Protein AF-A0A0L0MAI8-F1 (afdb_monomer_lite)

Organism: NCBI:txid242163

Structure (mmCIF, N/CA/C/O backbone):
data_AF-A0A0L0MAI8-F1
#
_entry.id   AF-A0A0L0MAI8-F1
#
loop_
_atom_site.group_PDB
_atom_site.id
_atom_site.type_symbol
_atom_site.label_atom_id
_atom_site.label_alt_id
_atom_site.label_comp_id
_atom_site.label_asym_id
_atom_site.label_entity_id
_atom_site.label_seq_id
_atom_site.pdbx_PDB_ins_code
_atom_site.Cartn_x
_atom_site.Cartn_y
_atom_site.Cartn_z
_atom_site.occupancy
_atom_site.B_iso_or_equiv
_atom_site.auth_seq_id
_atom_site.auth_comp_id
_atom_site.auth_asym_id
_atom_site.auth_atom_id
_atom_site.pdbx_PDB_model_num
ATOM 1 N N . MET A 1 1 ? 61.139 -24.464 -38.116 1.00 37.53 1 MET A N 1
ATOM 2 C CA . MET A 1 1 ? 60.812 -23.187 -38.779 1.00 37.53 1 MET A CA 1
ATOM 3 C C . MET A 1 1 ? 59.317 -23.179 -39.037 1.00 37.53 1 MET A C 1
ATOM 5 O O . MET A 1 1 ? 58.813 -24.159 -39.561 1.00 37.53 1 MET A O 1
ATOM 9 N N . SER A 1 2 ? 58.676 -22.118 -38.549 1.00 38.88 2 SER A N 1
ATOM 10 C CA . SER A 1 2 ? 57.310 -21.619 -38.769 1.00 38.88 2 SER A CA 1
ATOM 11 C C . SER A 1 2 ? 56.121 -22.577 -38.679 1.00 38.88 2 SER A C 1
ATOM 13 O O . SER A 1 2 ? 55.684 -23.190 -39.644 1.00 38.88 2 SER A O 1
ATOM 15 N N . ILE A 1 3 ? 55.562 -22.586 -37.469 1.00 35.84 3 ILE A N 1
ATOM 16 C CA . ILE A 1 3 ? 54.129 -22.676 -37.194 1.00 35.84 3 ILE A CA 1
ATOM 17 C C . ILE A 1 3 ? 53.472 -21.359 -37.633 1.00 35.84 3 ILE A C 1
ATOM 19 O O . ILE A 1 3 ? 53.905 -20.302 -37.179 1.00 35.84 3 ILE A O 1
ATOM 23 N N . ASP A 1 4 ? 52.456 -21.412 -38.497 1.00 39.88 4 ASP A N 1
ATOM 24 C CA . ASP A 1 4 ? 51.626 -20.244 -38.798 1.00 39.88 4 ASP A CA 1
ATOM 25 C C . ASP A 1 4 ? 50.218 -20.399 -38.228 1.00 39.88 4 ASP A C 1
ATOM 27 O O . ASP A 1 4 ? 49.491 -21.369 -38.447 1.00 39.88 4 ASP A O 1
ATOM 31 N N . THR A 1 5 ? 49.919 -19.387 -37.432 1.00 37.56 5 THR A N 1
ATOM 32 C CA . THR A 1 5 ? 48.733 -19.097 -36.647 1.00 37.56 5 THR A CA 1
ATOM 33 C C . THR A 1 5 ? 47.641 -18.539 -37.549 1.00 37.56 5 THR A C 1
ATOM 35 O O . THR A 1 5 ? 47.883 -17.566 -38.254 1.00 37.56 5 THR A O 1
ATOM 38 N N . GLN A 1 6 ? 46.405 -19.025 -37.426 1.00 38.94 6 GLN A N 1
ATOM 39 C CA . GLN A 1 6 ? 45.230 -18.193 -37.708 1.00 38.94 6 GLN A CA 1
ATOM 40 C C . GLN A 1 6 ? 44.121 -18.470 -36.692 1.00 38.94 6 GLN A C 1
ATOM 42 O O . GLN A 1 6 ? 43.333 -19.405 -36.802 1.00 38.94 6 GLN A O 1
ATOM 47 N N . ALA A 1 7 ? 44.101 -17.618 -35.668 1.00 36.72 7 ALA A N 1
ATOM 48 C CA . ALA A 1 7 ? 43.017 -17.468 -34.715 1.00 36.72 7 ALA A CA 1
ATOM 49 C C . ALA A 1 7 ? 41.928 -16.576 -35.331 1.00 36.72 7 ALA A C 1
ATOM 51 O O . ALA A 1 7 ? 42.197 -15.448 -35.746 1.00 36.72 7 ALA A O 1
ATOM 52 N N . HIS A 1 8 ? 40.693 -17.073 -35.382 1.00 34.88 8 HIS A N 1
ATOM 53 C CA . HIS A 1 8 ? 39.519 -16.258 -35.679 1.00 34.88 8 HIS A CA 1
ATOM 54 C C . HIS A 1 8 ? 39.101 -15.491 -34.420 1.00 34.88 8 HIS A C 1
ATOM 56 O O . HIS A 1 8 ? 38.712 -16.076 -33.410 1.00 34.88 8 HIS A O 1
ATOM 62 N N . ALA A 1 9 ? 39.210 -14.167 -34.492 1.00 36.59 9 ALA A N 1
ATOM 63 C CA . ALA A 1 9 ? 38.781 -13.239 -33.461 1.00 36.59 9 ALA A CA 1
ATOM 64 C C . ALA A 1 9 ? 37.248 -13.122 -33.457 1.00 36.59 9 ALA A C 1
ATOM 66 O O . ALA A 1 9 ? 36.659 -12.577 -34.388 1.00 36.59 9 ALA A O 1
ATOM 67 N N . ILE A 1 10 ? 36.601 -13.597 -32.391 1.00 41.59 10 ILE A N 1
ATOM 68 C CA . ILE A 1 10 ? 35.212 -13.247 -32.077 1.00 41.59 10 ILE A CA 1
ATOM 69 C C . ILE A 1 10 ? 35.264 -12.119 -31.047 1.00 41.59 10 ILE A C 1
ATOM 71 O O . ILE A 1 10 ? 35.737 -12.295 -29.925 1.00 41.59 10 ILE A O 1
ATOM 75 N N . GLY A 1 11 ? 34.840 -10.932 -31.480 1.00 34.62 11 GLY A N 1
ATOM 76 C CA . GLY A 1 11 ? 34.889 -9.696 -30.710 1.00 34.62 11 GLY A CA 1
ATOM 77 C C . GLY A 1 11 ? 34.094 -9.778 -29.408 1.00 34.62 11 GLY A C 1
ATOM 78 O O . GLY A 1 11 ? 32.882 -9.991 -29.409 1.00 34.62 11 GLY A O 1
ATOM 79 N N . GLY A 1 12 ? 34.788 -9.551 -28.295 1.00 34.75 12 GLY A N 1
ATOM 80 C CA . GLY A 1 12 ? 34.181 -9.335 -26.991 1.00 34.75 12 GLY A CA 1
ATOM 81 C C . GLY A 1 12 ? 33.478 -7.979 -26.930 1.00 34.75 12 GLY A C 1
ATOM 82 O O . GLY A 1 12 ? 34.119 -6.933 -26.993 1.00 34.75 12 GLY A O 1
ATOM 83 N N . LYS A 1 13 ? 32.157 -7.993 -26.744 1.00 39.81 13 LYS A N 1
ATOM 84 C CA . LYS A 1 13 ? 31.422 -6.874 -26.145 1.00 39.81 13 LYS A CA 1
ATOM 85 C C . LYS A 1 13 ? 31.217 -7.197 -24.668 1.00 39.81 13 LYS A C 1
ATOM 87 O O . LYS A 1 13 ? 30.381 -8.023 -24.320 1.00 39.81 13 LYS A O 1
ATOM 92 N N . GLY A 1 14 ? 32.028 -6.580 -23.812 1.00 34.16 14 GLY A N 1
ATOM 93 C CA . GLY A 1 14 ? 31.867 -6.663 -22.362 1.00 34.16 14 GLY A CA 1
ATOM 94 C C . GLY A 1 14 ? 30.607 -5.923 -21.882 1.00 34.16 14 GLY A C 1
ATOM 95 O O . GLY A 1 14 ? 30.227 -4.914 -22.483 1.00 34.16 14 GLY A O 1
ATOM 96 N N . PRO A 1 15 ? 29.962 -6.372 -20.791 1.00 39.78 15 PRO A N 1
ATOM 97 C CA . PRO A 1 15 ? 28.842 -5.672 -20.180 1.00 39.78 15 PRO A CA 1
ATOM 98 C C . PRO A 1 15 ? 29.388 -4.592 -19.237 1.00 39.78 15 PRO A C 1
ATOM 100 O O . PRO A 1 15 ? 29.695 -4.859 -18.078 1.00 39.78 15 PRO A O 1
ATOM 103 N N . ARG A 1 16 ? 29.564 -3.363 -19.732 1.00 39.19 16 ARG A N 1
ATOM 104 C CA . ARG A 1 16 ? 30.034 -2.236 -18.903 1.00 39.19 16 ARG A CA 1
ATOM 105 C C . ARG A 1 16 ? 29.310 -0.919 -19.201 1.00 39.19 16 ARG A C 1
ATOM 107 O O . ARG A 1 16 ? 29.932 0.131 -19.220 1.00 39.19 16 ARG A O 1
ATOM 114 N N . ALA A 1 17 ? 28.001 -0.982 -19.452 1.00 37.72 17 ALA A N 1
ATOM 115 C CA . ALA A 1 17 ? 27.190 0.203 -19.760 1.00 37.72 17 ALA A CA 1
ATOM 116 C C . ALA A 1 17 ? 25.764 0.155 -19.171 1.00 37.72 17 ALA A C 1
ATOM 118 O O . ALA A 1 17 ? 24.825 0.664 -19.773 1.00 37.72 17 ALA A O 1
ATOM 119 N N . ILE A 1 18 ? 25.582 -0.476 -18.003 1.00 39.53 18 ILE A N 1
ATOM 120 C CA . ILE A 1 18 ? 24.296 -0.483 -17.272 1.00 39.53 18 ILE A CA 1
ATOM 121 C C . ILE A 1 18 ? 24.507 -0.232 -15.766 1.00 39.53 18 ILE A C 1
ATOM 123 O O . ILE A 1 18 ? 23.789 -0.765 -14.929 1.00 39.53 18 ILE A O 1
ATOM 127 N N . ALA A 1 19 ? 25.539 0.541 -15.414 1.00 37.50 19 ALA A N 1
ATOM 128 C CA . ALA A 1 19 ? 25.843 0.920 -14.029 1.00 37.50 19 ALA A CA 1
ATOM 129 C C . ALA A 1 19 ? 25.758 2.440 -13.778 1.00 37.50 19 ALA A C 1
ATOM 131 O O . ALA A 1 19 ? 25.750 2.862 -12.627 1.00 37.50 19 ALA A O 1
ATOM 132 N N . ASP A 1 20 ? 25.605 3.259 -14.825 1.00 35.50 20 ASP A N 1
ATOM 133 C CA . ASP A 1 20 ? 25.781 4.716 -14.710 1.00 35.50 20 ASP A CA 1
ATOM 134 C C . ASP A 1 20 ? 24.468 5.521 -14.671 1.00 35.50 20 ASP A C 1
ATOM 136 O O . ASP A 1 20 ? 24.501 6.744 -14.560 1.00 35.50 20 ASP A O 1
ATOM 140 N N . HIS A 1 21 ? 23.293 4.877 -14.721 1.00 35.34 21 HIS A N 1
ATOM 141 C CA . HIS A 1 21 ? 22.009 5.603 -14.732 1.00 35.34 21 HIS A CA 1
ATOM 142 C C . HIS A 1 21 ? 21.292 5.671 -13.371 1.00 35.34 21 HIS A C 1
ATOM 144 O O . HIS A 1 21 ? 20.479 6.564 -13.153 1.00 35.34 21 HIS A O 1
ATOM 150 N N . THR A 1 22 ? 21.619 4.794 -12.415 1.00 42.81 22 THR A N 1
ATOM 151 C CA . THR A 1 22 ? 21.000 4.794 -11.072 1.00 42.81 22 THR A CA 1
ATOM 152 C C . THR A 1 22 ? 21.743 5.656 -10.051 1.00 42.81 22 THR A C 1
ATOM 154 O O . THR A 1 22 ? 21.163 6.022 -9.033 1.00 42.81 22 THR A O 1
ATOM 157 N N . ALA A 1 23 ? 22.996 6.032 -10.321 1.00 36.50 23 ALA A N 1
ATOM 158 C CA . ALA A 1 23 ? 23.759 6.941 -9.462 1.00 36.50 23 ALA A CA 1
ATOM 159 C C . ALA A 1 23 ? 23.321 8.412 -9.617 1.00 36.50 23 ALA A C 1
ATOM 161 O O . ALA A 1 23 ? 23.391 9.184 -8.666 1.00 36.50 23 ALA A O 1
ATOM 162 N N . ASN A 1 24 ? 22.794 8.794 -10.786 1.00 36.12 24 ASN A N 1
ATOM 163 C CA . ASN A 1 24 ? 22.579 10.203 -11.128 1.00 36.12 24 ASN A CA 1
ATOM 164 C C . ASN A 1 24 ? 21.307 10.820 -10.500 1.00 36.12 24 ASN A C 1
ATOM 166 O O . ASN A 1 24 ? 21.217 12.029 -10.320 1.00 36.12 24 ASN A O 1
ATOM 170 N N . VAL A 1 25 ? 20.324 10.005 -10.100 1.00 43.84 25 VAL A N 1
ATOM 171 C CA . VAL A 1 25 ? 19.058 10.504 -9.514 1.00 43.84 25 VAL A CA 1
ATOM 172 C C . VAL A 1 25 ? 19.205 10.864 -8.025 1.00 43.84 25 VAL A C 1
ATOM 174 O O . VAL A 1 25 ? 18.507 11.749 -7.523 1.00 43.84 25 VAL A O 1
ATOM 177 N N . LEU A 1 26 ? 20.143 10.224 -7.317 1.00 40.91 26 LEU A N 1
ATOM 178 C CA . LEU A 1 26 ? 20.390 10.452 -5.886 1.00 40.91 26 LEU A CA 1
ATOM 179 C C . LEU A 1 26 ? 21.275 11.681 -5.615 1.00 40.91 26 LEU A C 1
ATOM 181 O O . LEU A 1 26 ? 21.218 12.252 -4.526 1.00 40.91 26 LEU A O 1
ATOM 185 N N . GLU A 1 27 ? 22.065 12.118 -6.597 1.00 40.53 27 GLU A N 1
ATOM 186 C CA . GLU A 1 27 ? 22.942 13.286 -6.454 1.00 40.53 27 GLU A CA 1
ATOM 187 C C . GLU A 1 27 ? 22.176 14.601 -6.681 1.00 40.53 27 GLU A C 1
ATOM 189 O O . GLU A 1 27 ? 22.291 15.534 -5.885 1.00 40.53 27 GLU A O 1
ATOM 194 N N . THR A 1 28 ? 21.258 14.638 -7.657 1.00 39.47 28 THR A N 1
ATOM 195 C CA . THR A 1 28 ? 20.398 15.812 -7.914 1.00 39.47 28 THR A CA 1
ATOM 196 C C . THR A 1 28 ? 19.462 16.141 -6.741 1.00 39.47 28 THR A C 1
ATOM 198 O O . THR A 1 28 ? 19.139 17.305 -6.507 1.00 39.47 28 THR A O 1
ATOM 201 N N . THR A 1 29 ? 19.058 15.148 -5.942 1.00 46.09 29 THR A N 1
ATOM 202 C CA . THR A 1 29 ? 18.183 15.369 -4.775 1.00 46.09 29 THR A CA 1
ATOM 203 C C . THR A 1 29 ? 18.921 15.852 -3.524 1.00 46.09 29 THR A C 1
ATOM 205 O O . THR A 1 29 ? 18.285 16.447 -2.655 1.00 46.09 29 THR A O 1
ATOM 208 N N . ARG A 1 30 ? 20.250 15.682 -3.434 1.00 40.03 30 ARG A N 1
ATOM 209 C CA . ARG A 1 30 ? 21.059 16.273 -2.350 1.00 40.03 30 ARG A CA 1
ATOM 210 C C . ARG A 1 30 ? 21.255 17.776 -2.518 1.00 40.03 30 ARG A C 1
ATOM 212 O O . ARG A 1 30 ? 21.240 18.498 -1.525 1.00 40.03 30 ARG A O 1
ATOM 219 N N . GLN A 1 31 ? 21.402 18.256 -3.751 1.00 36.38 31 GLN A N 1
ATOM 220 C CA . GLN A 1 31 ? 21.685 19.671 -4.009 1.00 36.38 31 GLN A CA 1
ATOM 221 C C . GLN A 1 31 ? 20.470 20.580 -3.772 1.00 36.38 31 GLN A C 1
ATOM 223 O O . GLN A 1 31 ? 20.626 21.684 -3.262 1.00 36.38 31 GLN A O 1
ATOM 228 N N . ALA A 1 32 ? 19.251 20.086 -4.007 1.00 40.31 32 ALA A N 1
ATOM 229 C CA . ALA A 1 32 ? 18.020 20.844 -3.762 1.00 40.31 32 ALA A CA 1
ATOM 230 C C . ALA A 1 32 ? 17.664 21.026 -2.267 1.00 40.31 32 ALA A C 1
ATOM 232 O O . ALA A 1 32 ? 16.779 21.811 -1.937 1.00 40.31 32 ALA A O 1
ATOM 233 N N . TRP A 1 33 ? 18.331 20.313 -1.350 1.00 41.78 33 TRP A N 1
ATOM 234 C CA . TRP A 1 33 ? 18.087 20.406 0.099 1.00 41.78 33 TRP A CA 1
ATOM 235 C C . TRP A 1 33 ? 18.983 21.432 0.817 1.00 41.78 33 TRP A C 1
ATOM 237 O O . TRP A 1 33 ? 18.787 21.673 2.006 1.00 41.78 33 TRP A O 1
ATOM 247 N N . SER A 1 34 ? 19.942 22.056 0.121 1.00 37.25 34 SER A N 1
ATOM 248 C CA . SER A 1 34 ? 20.922 22.973 0.727 1.00 37.25 34 SER A CA 1
ATOM 249 C C . SER A 1 34 ? 20.505 24.456 0.742 1.00 37.25 34 SER A C 1
ATOM 251 O O . SER A 1 34 ? 21.233 25.267 1.310 1.00 37.25 34 SER A O 1
ATOM 253 N N . GLU A 1 35 ? 19.366 24.836 0.150 1.00 34.50 35 GLU A N 1
ATOM 254 C CA . GLU A 1 35 ? 19.017 26.254 -0.095 1.00 34.50 35 GLU A CA 1
ATOM 255 C C . GLU A 1 35 ? 17.703 26.737 0.555 1.00 34.50 35 GLU A C 1
ATOM 257 O O . GLU A 1 35 ? 17.090 27.697 0.094 1.00 34.50 35 GLU A O 1
ATOM 262 N N . ALA A 1 36 ? 17.258 26.133 1.662 1.00 36.50 36 ALA A N 1
ATOM 263 C CA . ALA A 1 36 ? 16.125 26.672 2.424 1.00 36.50 36 ALA A CA 1
ATOM 264 C C . ALA A 1 36 ? 16.599 27.578 3.589 1.00 36.50 36 ALA A C 1
ATOM 266 O O . ALA A 1 36 ? 17.343 27.109 4.456 1.00 36.50 36 ALA A O 1
ATOM 267 N N . PRO A 1 37 ? 16.181 28.860 3.658 1.00 34.66 37 PRO A N 1
ATOM 268 C CA . PRO A 1 37 ? 16.593 29.779 4.717 1.00 34.66 37 PRO A CA 1
ATOM 269 C C . PRO A 1 37 ? 15.941 29.473 6.079 1.00 34.66 37 PRO A C 1
ATOM 271 O O . PRO A 1 37 ? 14.763 29.142 6.193 1.00 34.66 37 PRO A O 1
ATOM 274 N N . ASN A 1 38 ? 16.760 29.617 7.122 1.00 37.16 38 ASN A N 1
ATOM 275 C CA . ASN A 1 38 ? 16.492 29.348 8.534 1.00 37.16 38 ASN A CA 1
ATOM 276 C C . ASN A 1 38 ? 15.743 30.521 9.201 1.00 37.16 38 ASN A C 1
ATOM 278 O O . ASN A 1 38 ? 16.367 31.518 9.569 1.00 37.16 38 ASN A O 1
ATOM 282 N N . GLU A 1 39 ? 14.424 30.408 9.384 1.00 35.25 39 GLU A N 1
ATOM 283 C CA . GLU A 1 39 ? 13.639 31.371 10.169 1.00 35.25 39 GLU A CA 1
ATOM 284 C C . GLU A 1 39 ? 13.432 30.852 11.601 1.00 35.25 39 GLU A C 1
ATOM 286 O O . GLU A 1 39 ? 12.623 29.965 11.880 1.00 35.25 39 GLU A O 1
ATOM 291 N N . LYS A 1 40 ? 14.207 31.426 12.526 1.00 39.03 40 LYS A N 1
ATOM 292 C CA . LYS A 1 40 ? 14.093 31.233 13.974 1.00 39.03 40 LYS A CA 1
ATOM 293 C C . LYS A 1 40 ? 12.727 31.725 14.461 1.00 39.03 40 LYS A C 1
ATOM 295 O O . LYS A 1 40 ? 12.404 32.896 14.276 1.00 39.03 40 LYS A O 1
ATOM 300 N N . ARG A 1 41 ? 11.969 30.883 15.171 1.00 35.25 41 ARG A N 1
ATOM 301 C CA . ARG A 1 41 ? 10.856 31.333 16.023 1.00 35.25 41 ARG A CA 1
ATOM 302 C C . ARG A 1 41 ? 10.950 30.714 17.413 1.00 35.25 41 ARG A C 1
ATOM 304 O O . ARG A 1 41 ? 10.926 29.500 17.588 1.00 35.25 41 ARG A O 1
ATOM 311 N N . GLU A 1 42 ? 11.103 31.609 18.375 1.00 36.88 42 GLU A N 1
ATOM 312 C CA . GLU A 1 42 ? 11.175 31.412 19.819 1.00 36.88 42 GLU A CA 1
ATOM 313 C C . GLU A 1 42 ? 9.760 31.202 20.403 1.00 36.88 42 GLU A C 1
ATOM 315 O O . GLU A 1 42 ? 8.832 31.892 19.972 1.00 36.88 42 GLU A O 1
ATOM 320 N N . PRO A 1 43 ? 9.541 30.279 21.360 1.00 35.16 43 PRO A N 1
ATOM 321 C CA . PRO A 1 43 ? 8.233 30.105 21.985 1.00 35.16 43 PRO A CA 1
ATOM 322 C C . PRO A 1 43 ? 8.106 30.911 23.288 1.00 35.16 43 PRO A C 1
ATOM 324 O O . PRO A 1 43 ? 8.730 30.605 24.303 1.00 35.16 43 PRO A O 1
ATOM 327 N N . THR A 1 44 ? 7.225 31.912 23.281 1.00 32.62 44 THR A N 1
ATOM 328 C CA . THR A 1 44 ? 6.799 32.656 24.474 1.00 32.62 44 THR A CA 1
ATOM 329 C C . THR A 1 44 ? 5.741 31.861 25.255 1.00 32.62 44 THR A C 1
ATOM 331 O O . THR A 1 44 ? 4.634 31.635 24.768 1.00 32.62 44 THR A O 1
ATOM 334 N N . GLN A 1 45 ? 6.065 31.444 26.483 1.00 42.72 45 GLN A N 1
ATOM 335 C CA . GLN A 1 45 ? 5.091 30.967 27.478 1.00 42.72 45 GLN A CA 1
ATOM 336 C C . GLN A 1 45 ? 4.298 32.135 28.083 1.00 42.72 45 GLN A C 1
ATOM 338 O O . GLN A 1 45 ? 4.848 33.223 28.264 1.00 42.72 45 GLN A O 1
ATOM 343 N N . PRO A 1 46 ? 3.071 31.873 28.567 1.00 36.75 46 PRO A N 1
ATOM 344 C CA . PRO A 1 46 ? 2.641 32.525 29.796 1.00 36.75 46 PRO A CA 1
ATOM 345 C C . PRO A 1 46 ? 2.129 31.579 30.891 1.00 36.75 46 PRO A C 1
ATOM 347 O O . PRO A 1 46 ? 1.807 30.409 30.704 1.00 36.75 46 PRO A O 1
ATOM 350 N N . ARG A 1 47 ? 2.133 32.187 32.076 1.00 30.69 47 ARG A N 1
ATOM 351 C CA . ARG A 1 47 ? 2.160 31.671 33.442 1.00 30.69 47 ARG A CA 1
ATOM 352 C C . ARG A 1 47 ? 0.775 31.274 33.966 1.00 30.69 47 ARG A C 1
ATOM 354 O O . ARG A 1 47 ? -0.255 31.751 33.505 1.00 30.69 47 ARG A O 1
ATOM 361 N N . ALA A 1 48 ? 0.810 30.453 35.011 1.00 34.72 48 ALA A N 1
ATOM 362 C CA . ALA A 1 48 ? -0.310 29.913 35.770 1.00 34.72 48 ALA A CA 1
ATOM 363 C C . ALA A 1 48 ? -1.283 30.951 36.366 1.00 34.72 48 ALA A C 1
ATOM 365 O O . ALA A 1 48 ? -0.912 32.076 36.697 1.00 34.72 48 ALA A O 1
ATOM 366 N N . SER A 1 49 ? -2.513 30.504 36.637 1.00 35.00 49 SER A N 1
ATOM 367 C CA . SER A 1 49 ? -3.391 31.096 37.652 1.00 35.00 49 SER A CA 1
ATOM 368 C C . SER A 1 49 ? -4.267 30.025 38.303 1.00 35.00 49 SER A C 1
ATOM 370 O O . SER A 1 49 ? -5.097 29.388 37.662 1.00 35.00 49 SER A O 1
ATOM 372 N N . GLN A 1 50 ? -4.044 29.838 39.605 1.00 37.59 50 GLN A N 1
ATOM 373 C CA . GLN A 1 50 ? -4.899 29.110 40.542 1.00 37.59 50 GLN A CA 1
ATOM 374 C C . GLN A 1 50 ? -6.263 29.797 40.680 1.00 37.59 50 GLN A C 1
ATOM 376 O O . GLN A 1 50 ? -6.309 31.025 40.729 1.00 37.59 50 GLN A O 1
ATOM 381 N N . LYS A 1 51 ? -7.339 29.025 40.894 1.00 36.75 51 LYS A N 1
ATOM 382 C CA . LYS A 1 51 ? -8.519 29.467 41.664 1.00 36.75 51 LYS A CA 1
ATOM 383 C C . LYS A 1 51 ? -9.357 28.281 42.184 1.00 36.75 51 LYS A C 1
ATOM 385 O O . LYS A 1 51 ? -10.022 27.594 41.427 1.00 36.75 51 LYS A O 1
ATOM 390 N N . LYS A 1 52 ? -9.257 28.087 43.506 1.00 33.28 52 LYS A N 1
ATOM 391 C CA . LYS A 1 52 ? -10.295 27.801 44.523 1.00 33.28 52 LYS A CA 1
ATOM 392 C C . LYS A 1 52 ? -11.517 26.924 44.170 1.00 33.28 52 LYS A C 1
ATOM 394 O O . LYS A 1 52 ? -12.376 27.317 43.392 1.00 33.28 52 LYS A O 1
ATOM 399 N N . ALA A 1 53 ? -11.665 25.837 44.934 1.00 38.12 53 ALA A N 1
ATOM 400 C CA . ALA A 1 53 ? -12.933 25.156 45.222 1.00 38.12 53 ALA A CA 1
ATOM 401 C C . ALA A 1 53 ? -13.823 25.973 46.186 1.00 38.12 53 ALA A C 1
ATOM 403 O O . ALA A 1 53 ? -13.305 26.821 46.925 1.00 38.12 53 ALA A O 1
ATOM 404 N N . PRO A 1 54 ? -15.137 25.675 46.242 1.00 42.59 54 PRO A N 1
ATOM 405 C CA . PRO A 1 54 ? -15.693 25.254 47.533 1.00 42.59 54 PRO A CA 1
ATOM 406 C C . PRO A 1 54 ? -16.790 24.159 47.484 1.00 42.59 54 PRO A C 1
ATOM 408 O O . PRO A 1 54 ? -17.643 24.127 46.609 1.00 42.59 54 PRO A O 1
ATOM 411 N N . HIS A 1 55 ? -16.732 23.313 48.519 1.00 31.05 55 HIS A N 1
ATOM 412 C CA . HIS A 1 55 ? -17.779 22.689 49.351 1.00 31.05 55 HIS A CA 1
ATOM 413 C C . HIS A 1 55 ? -19.073 22.029 48.808 1.00 31.05 55 HIS A C 1
ATOM 415 O O . HIS A 1 55 ? -19.960 22.678 48.275 1.00 31.05 55 HIS A O 1
ATOM 421 N N . ARG A 1 56 ? -19.228 20.771 49.280 1.00 35.25 56 ARG A N 1
ATOM 422 C CA . ARG A 1 56 ? -20.431 20.074 49.803 1.00 35.25 56 ARG A CA 1
ATOM 423 C C . ARG A 1 56 ? -21.633 19.869 48.867 1.00 35.25 56 ARG A C 1
ATOM 425 O O . ARG A 1 56 ? -22.419 20.780 48.672 1.00 35.25 56 ARG A O 1
ATOM 432 N N . ALA A 1 57 ? -21.892 18.600 48.528 1.00 34.00 57 ALA A N 1
ATOM 433 C CA . ALA A 1 57 ? -23.057 17.828 49.008 1.00 34.00 57 ALA A CA 1
ATOM 434 C C . ALA A 1 57 ? -23.257 16.568 48.148 1.00 34.00 57 ALA A C 1
ATOM 436 O O . ALA A 1 57 ? -23.862 16.656 47.085 1.00 34.00 57 ALA A O 1
ATOM 437 N N . THR A 1 58 ? -22.811 15.381 48.581 1.00 41.53 58 THR A N 1
ATOM 438 C CA . THR A 1 58 ? -23.260 14.136 47.921 1.00 41.53 58 THR A CA 1
ATOM 439 C C . THR A 1 58 ? -23.174 12.913 48.837 1.00 41.53 58 THR A C 1
ATOM 441 O O . THR A 1 58 ? -22.406 11.989 48.604 1.00 41.53 58 THR A O 1
ATOM 444 N N . THR A 1 59 ? -23.985 12.885 49.895 1.00 46.94 59 THR A N 1
ATOM 445 C CA . THR A 1 59 ? -24.237 11.648 50.670 1.00 46.94 59 THR A CA 1
ATOM 446 C C . THR A 1 59 ? -25.548 10.965 50.242 1.00 46.94 59 THR A C 1
ATOM 448 O O . THR A 1 59 ? -25.858 9.880 50.712 1.00 46.94 59 THR A O 1
ATOM 451 N N . ILE A 1 60 ? -26.304 11.543 49.298 1.00 48.47 60 ILE A N 1
ATOM 452 C CA . ILE A 1 60 ? -27.651 11.059 48.940 1.00 48.47 60 ILE A CA 1
ATOM 453 C C . ILE A 1 60 ? -27.673 10.218 47.642 1.00 48.47 60 ILE A C 1
ATOM 455 O O . ILE A 1 60 ? -28.520 9.345 47.509 1.00 48.47 60 ILE A O 1
ATOM 459 N N . GLN A 1 61 ? -26.692 10.338 46.734 1.00 45.44 61 GLN A N 1
ATOM 460 C CA . GLN A 1 61 ? -26.704 9.587 45.459 1.00 45.44 61 GLN A CA 1
ATOM 461 C C . GLN A 1 61 ? -26.206 8.130 45.538 1.00 45.44 61 GLN A C 1
ATOM 463 O O . GLN A 1 61 ? -26.343 7.389 44.569 1.00 45.44 61 GLN A O 1
ATOM 468 N N . LEU A 1 62 ? -25.640 7.679 46.665 1.00 47.66 62 LEU A N 1
ATOM 469 C CA . LEU A 1 62 ? -25.087 6.317 46.764 1.00 47.66 62 LEU A CA 1
ATOM 470 C C . LEU A 1 62 ? -26.142 5.257 47.145 1.00 47.66 62 LEU A C 1
ATOM 472 O O . LEU A 1 62 ? -25.932 4.068 46.908 1.00 47.66 62 LEU A O 1
ATOM 476 N N . ALA A 1 63 ? -27.287 5.675 47.697 1.00 42.19 63 ALA A N 1
ATOM 477 C CA . ALA A 1 63 ? -28.363 4.771 48.111 1.00 42.19 63 ALA A CA 1
ATOM 478 C C . ALA A 1 63 ? -29.339 4.416 46.969 1.00 42.19 63 ALA A C 1
ATOM 480 O O . ALA A 1 63 ? -29.916 3.329 46.980 1.00 42.19 63 ALA A O 1
ATOM 481 N N . GLU A 1 64 ? -29.483 5.272 45.951 1.00 44.50 64 GLU A N 1
ATOM 482 C CA . GLU A 1 64 ? -30.351 5.006 44.789 1.00 44.50 64 GLU A CA 1
ATOM 483 C C . GLU A 1 64 ? -29.702 4.083 43.747 1.00 44.50 64 GLU A C 1
ATOM 485 O O . GLU A 1 64 ? -30.393 3.301 43.095 1.00 44.50 64 GLU A O 1
ATOM 490 N N . SER A 1 65 ? -28.370 4.078 43.648 1.00 39.44 65 SER A N 1
ATOM 491 C CA . SER A 1 65 ? -27.631 3.222 42.707 1.00 39.44 65 SER A CA 1
ATOM 492 C C . SER A 1 65 ? -27.667 1.736 43.077 1.00 39.44 65 SER A C 1
ATOM 494 O O . SER A 1 65 ? -27.493 0.884 42.212 1.00 39.44 65 SER A O 1
ATOM 496 N N . ARG A 1 66 ? -27.918 1.407 44.353 1.00 48.44 66 ARG A N 1
ATOM 497 C CA . ARG A 1 66 ? -28.000 0.013 44.819 1.00 48.44 66 ARG A CA 1
ATOM 498 C C . ARG A 1 66 ? -29.336 -0.657 44.501 1.00 48.44 66 ARG A C 1
ATOM 500 O O . ARG A 1 66 ? -29.347 -1.852 44.256 1.00 48.44 66 ARG A O 1
ATOM 507 N N . ARG A 1 67 ? -30.442 0.092 44.424 1.00 47.12 67 ARG A N 1
ATOM 508 C CA . ARG A 1 67 ? -31.771 -0.477 44.110 1.00 47.12 67 ARG A CA 1
ATOM 509 C C . ARG A 1 67 ? -32.010 -0.713 42.619 1.00 47.12 67 ARG A C 1
ATOM 511 O O . ARG A 1 67 ? -32.951 -1.407 42.258 1.00 47.12 67 ARG A O 1
ATOM 518 N N . ARG A 1 68 ? -31.161 -0.159 41.750 1.00 43.12 68 ARG A N 1
ATOM 519 C CA . ARG A 1 68 ? -31.235 -0.349 40.292 1.00 43.12 68 ARG A CA 1
ATOM 520 C C . ARG A 1 68 ? -30.409 -1.532 39.777 1.00 43.12 68 ARG A C 1
ATOM 522 O O . ARG A 1 68 ? -30.519 -1.864 38.604 1.00 43.12 68 ARG A O 1
ATOM 529 N N . ALA A 1 69 ? -29.601 -2.150 40.639 1.00 39.59 69 ALA A N 1
ATOM 530 C CA . ALA A 1 69 ? -28.747 -3.286 40.296 1.00 39.59 69 ALA A CA 1
ATOM 531 C C . ALA A 1 69 ? -29.426 -4.657 40.496 1.00 39.59 69 ALA A C 1
ATOM 533 O O . ALA A 1 69 ? -28.829 -5.671 40.162 1.00 39.59 69 ALA A O 1
ATOM 534 N N . GLU A 1 70 ? -30.655 -4.702 41.022 1.00 46.56 70 GLU A N 1
ATOM 535 C CA . GLU A 1 70 ? -31.284 -5.945 41.505 1.00 46.56 70 GLU A CA 1
ATOM 536 C C . GLU A 1 70 ? -32.501 -6.395 40.674 1.00 46.56 70 GLU A C 1
ATOM 538 O O . GLU A 1 70 ? -33.327 -7.167 41.143 1.00 46.56 70 GLU A O 1
ATOM 543 N N . LEU A 1 71 ? -32.633 -5.908 39.433 1.00 47.84 71 LEU A N 1
ATOM 544 C CA . LEU A 1 71 ? -33.777 -6.213 38.554 1.00 47.84 71 LEU A CA 1
ATOM 545 C C . LEU A 1 71 ? -33.388 -6.441 37.083 1.00 47.84 71 LEU A C 1
ATOM 547 O O . LEU A 1 71 ? -34.198 -6.225 36.185 1.00 47.84 71 LEU A O 1
ATOM 551 N N . LEU A 1 72 ? -32.151 -6.873 36.825 1.00 42.88 72 LEU A N 1
ATOM 552 C CA . LEU A 1 72 ? -31.748 -7.342 35.500 1.00 42.88 72 LEU A CA 1
ATOM 553 C C . LEU A 1 72 ? -31.643 -8.870 35.528 1.00 42.88 72 LEU A C 1
ATOM 555 O O . LEU A 1 72 ? -30.762 -9.428 36.181 1.00 42.88 72 LEU A O 1
ATOM 559 N N . GLU A 1 73 ? -32.596 -9.513 34.858 1.00 51.78 73 GLU A N 1
ATOM 560 C CA . GLU A 1 73 ? -32.643 -10.950 34.578 1.00 51.78 73 GLU A CA 1
ATOM 561 C C . GLU A 1 73 ? -31.288 -11.479 34.057 1.00 51.78 73 GLU A C 1
ATOM 563 O O . GLU A 1 73 ? -30.555 -10.741 33.390 1.00 51.78 73 GLU A O 1
ATOM 568 N N . PRO A 1 74 ? -30.928 -12.748 34.330 1.00 43.00 74 PRO A N 1
ATOM 569 C CA . PRO A 1 74 ? -29.658 -13.308 33.885 1.00 43.00 74 PRO A CA 1
ATOM 570 C C . PRO A 1 74 ? -29.618 -13.428 32.353 1.00 43.00 74 PRO A C 1
ATOM 572 O O . PRO 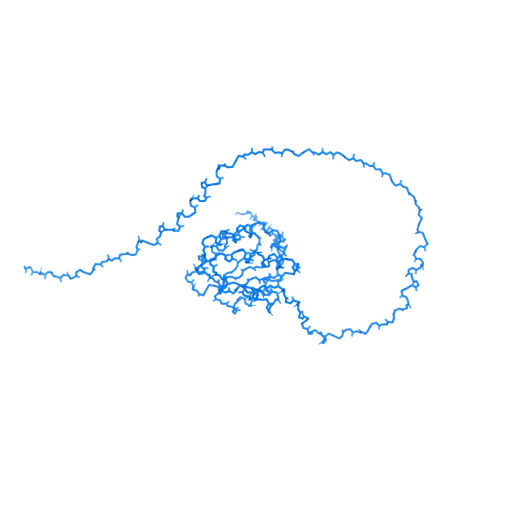A 1 74 ? -30.331 -14.234 31.757 1.00 43.00 74 PRO A O 1
ATOM 575 N N . GLU A 1 75 ? -28.748 -12.634 31.725 1.00 49.56 75 GLU A N 1
ATOM 576 C CA . GLU A 1 75 ? -28.383 -12.751 30.310 1.00 49.56 75 GLU A CA 1
ATOM 577 C C . GLU A 1 75 ? -27.986 -14.205 29.978 1.00 49.56 75 GLU A C 1
ATOM 579 O O . GLU A 1 75 ? -27.180 -14.803 30.706 1.00 49.56 75 GLU A O 1
ATOM 584 N N . PRO A 1 76 ? -28.513 -14.804 28.893 1.00 46.16 76 PRO A N 1
ATOM 585 C CA . PRO A 1 76 ? -28.148 -16.161 28.519 1.00 46.16 76 PRO A CA 1
ATOM 586 C C . PRO A 1 76 ? -26.661 -16.213 28.155 1.00 46.16 76 PRO A C 1
ATOM 588 O O . PRO A 1 76 ? -26.169 -15.433 27.339 1.00 46.16 76 PRO A O 1
ATOM 591 N N . ALA A 1 77 ? -25.943 -17.151 28.774 1.00 50.94 77 ALA A N 1
ATOM 592 C CA . ALA A 1 77 ? -24.525 -17.376 28.539 1.00 50.94 77 ALA A CA 1
ATOM 593 C C . ALA A 1 77 ? -24.248 -17.551 27.039 1.00 50.94 77 ALA A C 1
ATOM 595 O O . ALA A 1 77 ? -24.730 -18.487 26.397 1.00 50.94 77 ALA A O 1
ATOM 596 N N . VAL A 1 78 ? -23.461 -16.629 26.488 1.00 53.09 78 VAL A N 1
ATOM 597 C CA . VAL A 1 78 ? -23.016 -16.652 25.096 1.00 53.09 78 VAL A CA 1
ATOM 598 C C . VAL A 1 78 ? -22.184 -17.919 24.890 1.00 53.09 78 VAL A C 1
ATOM 600 O O . VAL A 1 78 ? -21.072 -18.038 25.407 1.00 53.09 78 VAL A O 1
ATOM 603 N N . ASN A 1 79 ? -22.740 -18.906 24.187 1.00 50.56 79 ASN A N 1
ATOM 604 C CA . ASN A 1 79 ? -22.050 -20.161 23.909 1.00 50.56 79 ASN A CA 1
ATOM 605 C C . ASN A 1 79 ? -20.838 -19.896 23.004 1.00 50.56 79 ASN A C 1
ATOM 607 O O . ASN A 1 79 ? -20.966 -19.332 21.919 1.00 50.56 79 ASN A O 1
ATOM 611 N N . ALA A 1 80 ? -19.663 -20.380 23.415 1.00 48.25 80 ALA A N 1
ATOM 612 C CA . ALA A 1 80 ? -18.388 -20.250 22.697 1.00 48.25 80 ALA A CA 1
ATOM 613 C C . ALA A 1 80 ? -18.364 -20.891 21.286 1.00 48.25 80 ALA A C 1
ATOM 615 O O . ALA A 1 80 ? -17.353 -20.814 20.590 1.00 48.25 80 ALA A O 1
ATOM 616 N N . ALA A 1 81 ? -19.467 -21.513 20.859 1.00 43.22 81 ALA A N 1
ATOM 617 C CA . ALA A 1 81 ? -19.661 -22.059 19.521 1.00 43.22 81 ALA A CA 1
ATOM 618 C C . ALA A 1 81 ? -20.126 -21.012 18.485 1.00 43.22 81 ALA A C 1
ATOM 620 O O . ALA A 1 81 ? -20.105 -21.310 17.296 1.00 43.22 81 ALA A O 1
ATOM 621 N N . ASP A 1 82 ? -20.491 -19.793 18.904 1.00 38.91 82 ASP A N 1
ATOM 622 C CA . ASP A 1 82 ? -20.971 -18.730 18.001 1.00 38.91 82 ASP A CA 1
ATOM 623 C C . ASP A 1 82 ? -19.854 -17.793 17.494 1.00 38.91 82 ASP A C 1
ATOM 625 O O . ASP A 1 82 ? -20.092 -16.703 16.976 1.00 38.91 82 ASP A O 1
ATOM 629 N N . LEU A 1 83 ? -18.592 -18.226 17.606 1.00 43.06 83 LEU A N 1
ATOM 630 C CA . LEU A 1 83 ? -17.446 -17.583 16.957 1.00 43.06 83 LEU A CA 1
ATOM 631 C C . LEU A 1 83 ? -17.435 -17.892 15.451 1.00 43.06 83 LEU A C 1
ATOM 633 O O . LEU A 1 83 ? -16.444 -18.372 14.898 1.00 43.06 83 LEU A O 1
ATOM 637 N N . THR A 1 84 ? -18.528 -17.584 14.756 1.00 46.53 84 THR A N 1
ATOM 638 C CA . THR A 1 84 ? -18.401 -17.245 13.341 1.00 46.53 84 THR A CA 1
ATOM 639 C C . THR A 1 84 ? -17.534 -15.986 13.274 1.00 46.53 84 THR A C 1
ATOM 641 O O . THR A 1 84 ? -17.761 -15.045 14.043 1.00 46.53 84 THR A O 1
ATOM 644 N N . PRO A 1 85 ? -16.483 -15.937 12.434 1.00 47.22 85 PRO A N 1
ATOM 645 C CA . PRO A 1 85 ? -15.701 -14.720 12.305 1.00 47.22 85 PRO A CA 1
ATOM 646 C C . PRO A 1 85 ? -16.655 -13.644 11.789 1.00 47.22 85 PRO A C 1
ATOM 648 O O . PRO A 1 85 ? -17.052 -13.686 10.625 1.00 47.22 85 PRO A O 1
ATOM 651 N N . LYS A 1 86 ? -17.065 -12.715 12.668 1.00 44.12 86 LYS A N 1
ATOM 652 C CA . LYS A 1 86 ? -17.794 -11.503 12.287 1.00 44.12 86 LYS A CA 1
ATOM 653 C C . LYS A 1 86 ? -17.056 -10.930 11.088 1.00 44.12 86 LYS A C 1
ATOM 655 O O . LYS A 1 86 ? -15.900 -10.531 11.224 1.00 44.12 86 LYS A O 1
ATOM 660 N N . HIS A 1 87 ? -17.702 -10.963 9.926 1.00 48.84 87 HIS A N 1
ATOM 661 C CA . HIS A 1 87 ? -17.205 -10.346 8.709 1.00 48.84 87 HIS A CA 1
ATOM 662 C C . HIS A 1 87 ? -16.923 -8.884 9.063 1.00 48.84 87 HIS A C 1
ATOM 664 O O . HIS A 1 87 ? -17.853 -8.106 9.282 1.00 48.84 87 HIS A O 1
ATOM 670 N N . LEU A 1 88 ? -15.645 -8.542 9.257 1.00 56.28 88 LEU A N 1
ATOM 671 C CA . LEU A 1 88 ? -15.242 -7.153 9.427 1.00 56.28 88 LEU A CA 1
ATOM 672 C C . LEU A 1 88 ? -15.781 -6.406 8.203 1.00 56.28 88 LEU A C 1
ATOM 674 O O . LEU A 1 88 ? -15.681 -6.952 7.101 1.00 56.28 88 LEU A O 1
ATOM 678 N N . PRO A 1 89 ? -16.385 -5.217 8.368 1.00 58.25 89 PRO A N 1
ATOM 679 C CA . PRO A 1 89 ? -16.886 -4.465 7.231 1.00 58.25 89 PRO A CA 1
ATOM 680 C C . PRO A 1 89 ? -15.742 -4.295 6.233 1.00 58.25 89 PRO A C 1
ATOM 682 O O . PRO A 1 89 ? -14.706 -3.711 6.559 1.00 58.25 89 PRO A O 1
ATOM 685 N N . THR A 1 90 ? -15.915 -4.869 5.040 1.00 61.91 90 THR A N 1
ATOM 686 C CA . THR A 1 90 ? -14.965 -4.665 3.951 1.00 61.91 90 THR A CA 1
ATOM 687 C C . THR A 1 90 ? -14.969 -3.166 3.663 1.00 61.91 90 THR A C 1
ATOM 689 O O . THR A 1 90 ? -16.045 -2.590 3.481 1.00 61.91 90 THR A O 1
ATOM 692 N N . PRO A 1 91 ? -13.813 -2.495 3.711 1.00 69.56 91 PRO A N 1
ATOM 693 C CA . PRO A 1 91 ? -13.780 -1.052 3.556 1.00 69.56 91 PRO A CA 1
ATOM 694 C C . PRO A 1 91 ? -14.235 -0.637 2.158 1.00 69.56 91 PRO A C 1
ATOM 696 O O . PRO A 1 91 ? -13.917 -1.321 1.188 1.00 69.56 91 PRO A O 1
ATOM 699 N N . ASP A 1 92 ? -14.934 0.500 2.065 1.00 83.06 92 ASP A N 1
ATOM 700 C CA . ASP A 1 92 ? -15.325 1.144 0.800 1.00 83.06 92 ASP A CA 1
ATOM 701 C C . ASP A 1 92 ? -14.085 1.719 0.089 1.00 83.06 92 ASP A C 1
ATOM 703 O O . ASP A 1 92 ? -13.792 2.925 0.080 1.00 83.06 92 ASP A O 1
ATOM 707 N N . LEU A 1 93 ? -13.277 0.798 -0.426 1.00 89.75 93 LEU A N 1
ATOM 708 C CA . LEU A 1 93 ? -12.106 1.060 -1.235 1.00 89.75 93 LEU A CA 1
ATOM 709 C C . LEU A 1 93 ? -12.455 0.857 -2.700 1.00 89.75 93 LEU A C 1
ATOM 711 O O . LEU A 1 93 ? -13.279 0.024 -3.062 1.00 89.75 93 LEU A O 1
ATOM 715 N N . ASP A 1 94 ? -11.753 1.582 -3.561 1.00 93.12 94 ASP A N 1
ATOM 716 C CA . ASP A 1 94 ? -11.776 1.278 -4.985 1.00 93.12 94 ASP A CA 1
ATOM 717 C C . ASP A 1 94 ? -11.128 -0.096 -5.223 1.00 93.12 94 ASP A C 1
ATOM 719 O O . ASP A 1 94 ? -9.900 -0.229 -5.179 1.00 93.12 94 ASP A O 1
ATOM 723 N N . GLU A 1 95 ? -11.954 -1.113 -5.486 1.00 92.06 95 GLU A N 1
ATOM 724 C CA . GLU A 1 95 ? -11.535 -2.509 -5.688 1.00 92.06 95 GLU A CA 1
ATOM 725 C C . GLU A 1 95 ? -10.581 -2.706 -6.878 1.00 92.06 95 GLU A C 1
ATOM 727 O O . GLU A 1 95 ? -9.868 -3.718 -6.970 1.00 92.06 95 GLU A O 1
ATOM 732 N N . ARG A 1 96 ? -10.536 -1.721 -7.788 1.00 93.75 96 ARG A N 1
ATOM 733 C CA . ARG A 1 96 ? -9.577 -1.681 -8.899 1.00 93.75 96 ARG A CA 1
ATOM 734 C C . ARG A 1 96 ? -8.159 -1.419 -8.401 1.00 93.75 96 ARG A C 1
ATOM 736 O O . ARG A 1 96 ? -7.217 -1.871 -9.045 1.00 93.75 96 ARG A O 1
ATOM 743 N N . ILE A 1 97 ? -8.017 -0.728 -7.266 1.00 95.75 97 ILE A N 1
ATOM 744 C CA . ILE A 1 97 ? -6.742 -0.389 -6.623 1.00 95.75 97 ILE A CA 1
ATOM 745 C C . ILE A 1 97 ? -6.431 -1.371 -5.498 1.00 95.75 97 ILE A C 1
ATOM 747 O O . ILE A 1 97 ? -5.388 -2.023 -5.536 1.00 95.75 97 ILE A O 1
ATOM 751 N N . PHE A 1 98 ? -7.328 -1.504 -4.519 1.00 97.06 98 PHE A N 1
ATOM 752 C CA . PHE A 1 98 ? -7.123 -2.370 -3.362 1.00 97.06 98 PHE A CA 1
ATOM 753 C C . PHE A 1 98 ? -8.142 -3.496 -3.299 1.00 97.06 98 PHE A C 1
ATOM 755 O O . PHE A 1 98 ? -9.343 -3.269 -3.280 1.00 97.06 98 PHE A O 1
ATOM 762 N N . ASP A 1 99 ? -7.651 -4.722 -3.171 1.00 96.25 99 ASP A N 1
ATOM 763 C CA . ASP A 1 99 ? -8.463 -5.862 -2.764 1.00 96.25 99 ASP A CA 1
ATOM 764 C C . ASP A 1 99 ? -8.435 -5.981 -1.238 1.00 96.25 99 ASP A C 1
ATOM 766 O O . ASP A 1 99 ? -7.399 -6.319 -0.658 1.00 96.25 99 ASP A O 1
ATOM 770 N N . ALA A 1 100 ? -9.564 -5.696 -0.594 1.00 96.00 100 ALA A N 1
ATOM 771 C CA . ALA A 1 100 ? -9.740 -5.840 0.848 1.00 96.00 100 ALA A CA 1
ATOM 772 C C . ALA A 1 100 ? -10.718 -6.966 1.223 1.00 96.00 100 ALA A C 1
ATOM 774 O O . ALA A 1 100 ? -11.134 -7.051 2.374 1.00 96.00 100 ALA A O 1
ATOM 775 N N . SER A 1 101 ? -11.034 -7.883 0.299 1.00 94.38 101 SER A N 1
ATOM 776 C CA . SER A 1 101 ? -11.913 -9.039 0.569 1.00 94.38 101 SER A CA 1
ATOM 777 C C . SER A 1 101 ? -11.413 -9.945 1.706 1.00 94.38 101 SER A C 1
ATOM 779 O O . SER A 1 101 ? -12.172 -10.724 2.278 1.00 94.38 101 SER A O 1
ATOM 781 N N . ARG A 1 102 ? -10.119 -9.844 2.042 1.00 93.56 102 ARG A N 1
ATOM 782 C CA . ARG A 1 102 ? -9.446 -10.577 3.124 1.00 93.56 102 ARG A CA 1
ATOM 783 C C . ARG A 1 102 ? -8.940 -9.655 4.233 1.00 93.56 102 ARG A C 1
ATOM 785 O O . ARG A 1 102 ? -7.953 -9.982 4.896 1.00 93.56 102 ARG A O 1
ATOM 792 N N . PHE A 1 103 ? -9.585 -8.503 4.416 1.00 94.62 103 PHE A N 1
ATOM 793 C CA . PHE A 1 103 ? -9.250 -7.553 5.473 1.00 94.62 103 PHE A CA 1
ATOM 794 C C . PHE A 1 103 ? -9.091 -8.278 6.831 1.00 94.62 103 PHE A C 1
ATOM 796 O O . PHE A 1 103 ? -9.923 -9.128 7.157 1.00 94.62 103 PHE A O 1
ATOM 803 N N . PRO A 1 104 ? -8.030 -8.009 7.623 1.00 95.69 104 PRO A N 1
ATOM 804 C CA . PRO A 1 104 ? -7.102 -6.867 7.567 1.00 95.69 104 PRO A CA 1
ATOM 805 C C . PRO A 1 104 ? -5.890 -7.020 6.627 1.00 95.69 104 PRO A C 1
ATOM 807 O O . PRO A 1 104 ? -4.944 -6.233 6.708 1.00 95.69 104 PRO A O 1
ATOM 810 N N . LEU A 1 105 ? -5.891 -8.012 5.730 1.00 97.12 105 LEU A N 1
ATOM 811 C CA . LEU A 1 105 ? -4.934 -8.093 4.628 1.00 97.12 105 LEU A CA 1
ATOM 812 C C . LEU A 1 105 ? -5.463 -7.318 3.417 1.00 97.12 105 LEU A C 1
ATOM 814 O O . LEU A 1 105 ? -6.498 -7.678 2.858 1.00 97.12 105 LEU A O 1
ATOM 818 N N . VAL A 1 106 ? -4.742 -6.282 2.998 1.00 98.00 106 VAL A N 1
ATOM 819 C CA . VAL A 1 106 ? -5.125 -5.425 1.872 1.00 98.00 106 VAL A CA 1
ATOM 820 C C . VAL A 1 106 ? -4.118 -5.596 0.748 1.00 98.00 106 VAL A C 1
ATOM 822 O O . VAL A 1 106 ? -2.918 -5.429 0.953 1.00 98.00 106 VAL A O 1
ATOM 825 N N . ARG A 1 107 ? -4.585 -5.930 -0.453 1.00 98.06 107 ARG A N 1
ATOM 826 C CA . ARG A 1 107 ? -3.710 -6.196 -1.595 1.00 98.06 107 ARG A CA 1
ATOM 827 C C . ARG A 1 107 ? -3.747 -5.056 -2.600 1.00 98.06 107 ARG A C 1
ATOM 829 O O . ARG A 1 107 ? -4.813 -4.766 -3.135 1.00 98.06 107 ARG A O 1
ATOM 836 N N . LEU A 1 108 ? -2.601 -4.457 -2.916 1.00 97.56 108 LEU A N 1
ATOM 837 C CA . LEU A 1 108 ? -2.490 -3.568 -4.072 1.00 97.56 108 LEU A CA 1
ATOM 838 C C . LEU A 1 108 ? -2.572 -4.411 -5.347 1.00 97.56 108 LEU A C 1
ATOM 840 O O . LEU A 1 108 ? -1.808 -5.361 -5.533 1.00 97.56 108 LEU A O 1
ATOM 844 N N . ARG A 1 109 ? -3.524 -4.089 -6.220 1.00 95.50 109 ARG A N 1
ATOM 845 C CA . ARG A 1 109 ? -3.688 -4.758 -7.512 1.00 95.50 109 ARG A CA 1
ATOM 846 C C . ARG A 1 109 ? -2.590 -4.260 -8.463 1.00 95.50 109 ARG A C 1
ATOM 848 O O . ARG A 1 109 ? -2.551 -3.061 -8.726 1.00 95.50 109 ARG A O 1
ATOM 855 N N . PRO A 1 110 ? -1.768 -5.138 -9.070 1.00 93.50 110 PRO A N 1
ATOM 856 C CA . PRO A 1 110 ? -0.720 -4.704 -10.003 1.00 93.50 110 PRO A CA 1
ATOM 857 C C . PRO A 1 110 ? -1.261 -3.880 -11.177 1.00 93.50 110 PRO A C 1
ATOM 859 O O . PRO A 1 110 ? -0.662 -2.895 -11.583 1.00 93.50 110 PRO A O 1
ATOM 862 N N . ARG A 1 111 ? -2.465 -4.220 -11.662 1.00 93.38 111 ARG A N 1
ATOM 863 C CA . ARG A 1 111 ? -3.151 -3.499 -12.749 1.00 93.38 111 ARG A CA 1
ATOM 864 C C . ARG A 1 111 ? -3.519 -2.050 -12.417 1.00 93.38 111 ARG A C 1
ATOM 866 O O . ARG A 1 111 ? -3.873 -1.308 -13.326 1.00 93.38 111 ARG A O 1
ATOM 873 N N . ALA A 1 112 ? -3.485 -1.660 -11.145 1.00 93.25 112 ALA A N 1
ATOM 874 C CA . ALA A 1 112 ? -3.727 -0.286 -10.724 1.00 93.25 112 ALA A CA 1
ATOM 875 C C . ALA A 1 112 ? -2.508 0.618 -10.934 1.00 93.25 112 ALA A C 1
ATOM 877 O O . ALA A 1 112 ? -2.667 1.835 -10.982 1.00 93.25 112 ALA A O 1
ATOM 878 N N . ILE A 1 113 ? -1.312 0.031 -11.046 1.00 93.88 113 ILE A N 1
ATOM 879 C CA . ILE A 1 113 ? -0.038 0.741 -11.146 1.00 93.88 113 ILE A CA 1
ATOM 880 C C . ILE A 1 113 ? 0.146 1.180 -12.598 1.00 93.88 113 ILE A C 1
ATOM 882 O O . ILE A 1 113 ? 0.792 0.519 -13.401 1.00 93.88 113 ILE A O 1
ATOM 886 N N . ASN A 1 114 ? -0.498 2.293 -12.931 1.00 93.94 114 ASN A N 1
ATOM 887 C CA . ASN A 1 114 ? -0.340 3.005 -14.193 1.00 93.94 114 ASN A CA 1
ATOM 888 C C . ASN A 1 114 ? 0.162 4.425 -13.891 1.00 93.94 114 ASN A C 1
ATOM 890 O O . ASN A 1 114 ? -0.049 4.909 -12.776 1.00 93.94 114 ASN A O 1
ATOM 894 N N . PRO A 1 115 ? 0.780 5.126 -14.854 1.00 95.38 115 PRO A N 1
ATOM 895 C CA . PRO A 1 115 ? 1.231 6.498 -14.645 1.00 95.38 115 PRO A CA 1
ATOM 896 C C . PRO A 1 115 ? 0.144 7.402 -14.040 1.00 95.38 115 PRO A C 1
ATOM 898 O O . PRO A 1 115 ? -0.970 7.484 -14.559 1.00 95.38 115 PRO A O 1
ATOM 901 N N . GLY A 1 116 ? 0.471 8.074 -12.935 1.00 94.56 116 GLY A N 1
ATOM 902 C CA . GLY A 1 116 ? -0.426 8.972 -12.203 1.00 94.56 116 GLY A CA 1
ATOM 903 C C . GLY A 1 116 ? -1.284 8.297 -11.126 1.00 94.56 116 GLY A C 1
ATOM 904 O O . GLY A 1 116 ? -2.086 8.974 -10.472 1.00 94.56 116 GLY A O 1
ATOM 905 N N . TYR A 1 117 ? -1.141 6.985 -10.901 1.00 95.75 117 TYR A N 1
ATOM 906 C CA . TYR A 1 117 ? -1.957 6.271 -9.916 1.00 95.75 117 TYR A CA 1
ATOM 907 C C . TYR A 1 117 ? -1.711 6.716 -8.467 1.00 95.75 117 TYR A C 1
ATOM 909 O O . TYR A 1 117 ? -2.583 6.490 -7.622 1.00 95.75 117 TYR A O 1
ATOM 917 N N . ALA A 1 118 ? -0.578 7.363 -8.154 1.00 96.62 118 ALA A N 1
ATOM 918 C CA . ALA A 1 118 ? -0.225 7.740 -6.783 1.00 96.62 118 ALA A CA 1
ATOM 919 C C . ALA A 1 118 ? -1.295 8.618 -6.106 1.00 96.62 118 ALA A C 1
ATOM 921 O O . ALA A 1 118 ? -1.541 8.488 -4.902 1.00 96.62 118 ALA A O 1
ATOM 922 N N . PHE A 1 119 ? -2.001 9.462 -6.867 1.00 95.81 119 PHE A N 1
ATOM 923 C CA . PHE A 1 119 ? -3.114 10.258 -6.343 1.00 95.81 119 PHE A CA 1
ATOM 924 C C . PHE A 1 119 ? -4.289 9.384 -5.904 1.00 95.81 119 PHE A C 1
ATOM 926 O O . PHE A 1 119 ? -4.771 9.517 -4.777 1.00 95.81 119 PHE A O 1
ATOM 933 N N . ALA A 1 120 ? -4.718 8.454 -6.755 1.00 96.31 120 ALA A N 1
ATOM 934 C CA . ALA A 1 120 ? -5.807 7.548 -6.420 1.00 96.31 120 ALA A CA 1
ATOM 935 C C . ALA A 1 120 ? -5.405 6.621 -5.262 1.00 96.31 120 ALA A C 1
ATOM 937 O O . ALA A 1 120 ? -6.152 6.483 -4.295 1.00 96.31 120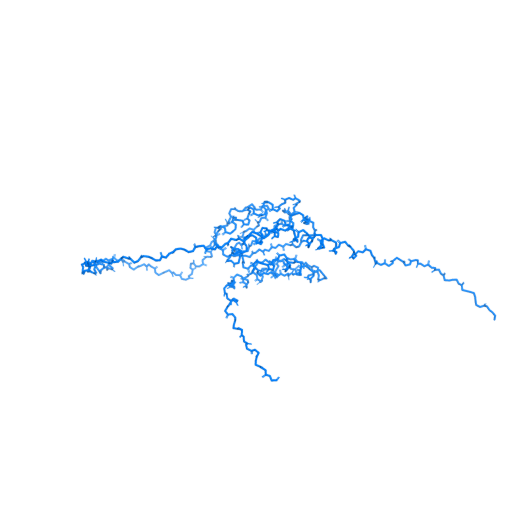 ALA A O 1
ATOM 938 N N . TRP A 1 121 ? -4.182 6.086 -5.294 1.00 97.50 121 TRP A N 1
ATOM 939 C CA . TRP A 1 121 ? -3.604 5.294 -4.210 1.00 97.50 121 TRP A CA 1
ATOM 940 C C . TRP A 1 121 ? -3.617 6.048 -2.873 1.00 97.50 121 TRP A C 1
ATOM 942 O O . TRP A 1 121 ? -4.102 5.521 -1.873 1.00 97.50 121 TRP A O 1
ATOM 952 N N . SER A 1 122 ? -3.170 7.307 -2.844 1.00 97.25 122 SER A N 1
ATOM 953 C CA . SER A 1 122 ? -3.125 8.104 -1.610 1.00 97.25 122 SER A CA 1
ATOM 954 C C . SER A 1 122 ? -4.516 8.396 -1.037 1.00 97.25 122 SER A C 1
ATOM 956 O O . SER A 1 122 ? -4.712 8.347 0.181 1.00 97.25 122 SER A O 1
ATOM 958 N N . ALA A 1 123 ? -5.513 8.631 -1.895 1.00 96.62 123 ALA A N 1
ATOM 959 C CA . ALA A 1 123 ? -6.902 8.780 -1.473 1.00 96.62 123 ALA A CA 1
ATOM 960 C C . ALA A 1 123 ? -7.429 7.494 -0.817 1.00 96.62 123 ALA A C 1
ATOM 962 O O . ALA A 1 123 ? -8.061 7.558 0.239 1.00 96.62 123 ALA A O 1
ATOM 963 N N . GLN A 1 124 ? -7.117 6.329 -1.391 1.00 96.75 124 GLN A N 1
ATOM 964 C CA . GLN A 1 124 ? -7.496 5.038 -0.820 1.00 96.75 124 GLN A CA 1
ATOM 965 C C . GLN A 1 124 ? -6.756 4.733 0.492 1.00 96.75 124 GLN A C 1
ATOM 967 O O . GLN A 1 124 ? -7.358 4.246 1.446 1.00 96.75 124 GLN A O 1
ATOM 972 N N . MET A 1 125 ? -5.479 5.098 0.603 1.00 97.25 125 MET A N 1
ATOM 973 C CA . MET A 1 125 ? -4.716 4.959 1.847 1.00 97.25 125 MET A CA 1
ATOM 974 C C . MET A 1 125 ? -5.298 5.790 2.995 1.00 97.25 125 MET A C 1
ATOM 976 O O . MET A 1 125 ? -5.348 5.326 4.135 1.00 97.25 125 MET A O 1
ATOM 980 N N . ARG A 1 126 ? -5.797 7.000 2.711 1.00 96.38 126 ARG A N 1
ATOM 981 C CA . ARG A 1 126 ? -6.522 7.806 3.708 1.00 96.38 126 ARG A CA 1
ATOM 982 C C . ARG A 1 126 ? -7.793 7.107 4.185 1.00 96.38 126 ARG A C 1
ATOM 984 O O . ARG A 1 126 ? -8.076 7.146 5.379 1.00 96.38 126 ARG A O 1
ATOM 991 N N . ARG A 1 127 ? -8.533 6.453 3.281 1.00 95.81 127 ARG A N 1
ATOM 992 C CA . ARG A 1 127 ? -9.717 5.656 3.643 1.00 95.81 127 ARG A CA 1
ATOM 993 C C . ARG A 1 127 ? -9.337 4.476 4.533 1.00 95.81 127 ARG A C 1
ATOM 995 O O . ARG A 1 127 ? -9.970 4.301 5.564 1.00 95.81 127 ARG A O 1
ATOM 1002 N N . LEU A 1 128 ? -8.268 3.745 4.203 1.00 94.94 128 LEU A N 1
ATOM 1003 C CA . LEU A 1 128 ? -7.738 2.659 5.041 1.00 94.94 128 LEU A CA 1
ATOM 1004 C C . LEU A 1 128 ? -7.385 3.128 6.458 1.00 94.94 128 LEU A C 1
ATOM 1006 O O . LEU A 1 128 ? -7.775 2.494 7.433 1.00 94.94 128 LEU A O 1
ATOM 1010 N N . ILE A 1 129 ? -6.687 4.260 6.584 1.00 94.75 129 ILE A N 1
ATOM 1011 C CA . ILE A 1 129 ? -6.358 4.862 7.885 1.00 94.75 129 ILE A CA 1
ATOM 1012 C C . ILE A 1 129 ? -7.630 5.266 8.648 1.00 94.75 129 ILE A C 1
ATOM 1014 O O . ILE A 1 129 ? -7.710 5.064 9.858 1.00 94.75 129 ILE A O 1
ATOM 1018 N N . ALA A 1 130 ? -8.639 5.803 7.958 1.00 94.38 130 ALA A N 1
ATOM 1019 C CA . ALA A 1 130 ? -9.887 6.245 8.579 1.00 94.38 130 ALA A CA 1
ATOM 1020 C C . ALA A 1 130 ? -10.713 5.101 9.198 1.00 94.38 130 ALA A C 1
ATOM 1022 O O . ALA A 1 130 ? -11.525 5.361 10.081 1.00 94.38 130 ALA A O 1
ATOM 1023 N N . LEU A 1 131 ? -10.473 3.844 8.804 1.00 91.94 131 LEU A N 1
ATOM 1024 C CA . LEU A 1 131 ? -11.101 2.669 9.428 1.00 91.94 131 LEU A CA 1
ATOM 1025 C C . LEU A 1 131 ? -10.664 2.456 10.882 1.00 91.94 131 LEU A C 1
ATOM 1027 O O . LEU A 1 131 ? -11.269 1.644 11.580 1.00 91.94 131 LEU A O 1
ATOM 1031 N N . ALA A 1 132 ? -9.569 3.098 11.311 1.00 93.12 132 ALA A N 1
ATOM 1032 C CA . ALA A 1 132 ? -8.981 2.960 12.644 1.00 93.12 132 ALA A CA 1
ATOM 1033 C C . ALA A 1 132 ? -8.721 1.499 13.073 1.00 93.12 132 ALA A C 1
ATOM 1035 O O . ALA A 1 132 ? -8.619 1.195 14.260 1.00 93.12 132 ALA A O 1
ATOM 1036 N N . THR A 1 133 ? -8.584 0.593 12.102 1.00 93.12 133 THR A N 1
ATOM 1037 C CA . THR A 1 133 ? -8.359 -0.835 12.327 1.00 93.12 133 THR A CA 1
ATOM 1038 C C . THR A 1 133 ? -6.985 -1.214 11.782 1.00 93.12 133 THR A C 1
ATOM 1040 O O . THR A 1 133 ? -6.689 -0.857 10.642 1.00 93.12 133 THR A O 1
ATOM 1043 N N . PRO A 1 134 ? -6.128 -1.913 12.551 1.00 95.50 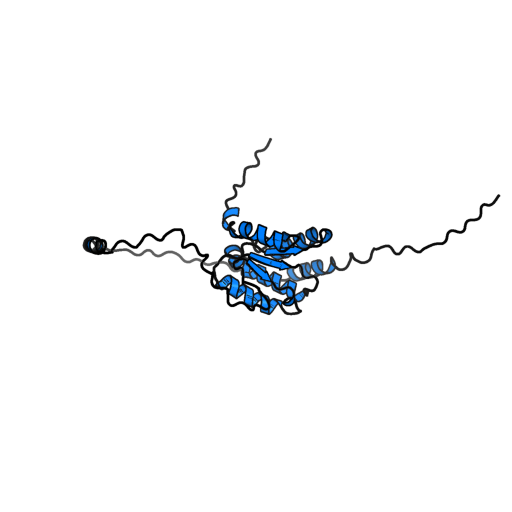134 PRO A N 1
ATOM 1044 C CA . PRO A 1 134 ? -4.807 -2.290 12.072 1.00 95.50 134 PRO A CA 1
ATOM 1045 C C . PRO A 1 134 ? -4.857 -3.193 10.835 1.00 95.50 134 PRO A C 1
ATOM 1047 O O . PRO A 1 134 ? -5.662 -4.120 10.778 1.00 95.50 134 PRO A O 1
ATOM 1050 N N . PHE A 1 135 ? -3.969 -2.951 9.872 1.00 96.75 135 PHE A N 1
ATOM 1051 C CA . PHE A 1 135 ? -3.928 -3.685 8.605 1.00 96.75 135 PHE A CA 1
ATOM 1052 C C . PHE A 1 135 ? -2.501 -3.931 8.110 1.00 96.75 135 PHE A C 1
ATOM 1054 O O . PHE A 1 135 ? -1.541 -3.324 8.589 1.00 96.75 135 PHE A O 1
ATOM 1061 N N . VAL A 1 136 ? -2.363 -4.833 7.139 1.00 97.81 136 VAL A N 1
ATOM 1062 C CA . VAL A 1 136 ? -1.117 -5.101 6.406 1.00 97.81 136 VAL A CA 1
ATOM 1063 C C . VAL A 1 136 ? -1.377 -4.922 4.919 1.00 97.81 136 VAL A C 1
ATOM 1065 O O . VAL A 1 136 ? -2.381 -5.415 4.404 1.00 97.81 136 VAL A O 1
ATOM 1068 N N . ILE A 1 137 ? -0.458 -4.248 4.229 1.00 97.69 137 ILE A N 1
ATOM 1069 C CA . ILE A 1 137 ? -0.487 -4.125 2.770 1.00 97.69 137 ILE A CA 1
ATOM 1070 C C . ILE A 1 137 ? 0.378 -5.217 2.157 1.00 97.69 137 ILE A C 1
ATOM 1072 O O . ILE A 1 137 ? 1.500 -5.449 2.604 1.00 97.69 137 ILE A O 1
ATOM 1076 N N . VAL A 1 138 ? -0.129 -5.853 1.107 1.00 98.38 138 VAL A N 1
ATOM 1077 C CA . VAL A 1 138 ? 0.646 -6.722 0.224 1.00 98.38 138 VAL A CA 1
ATOM 1078 C C . VAL A 1 138 ? 0.632 -6.132 -1.175 1.00 98.38 138 VAL A C 1
ATOM 1080 O O . VAL A 1 138 ? -0.434 -5.915 -1.748 1.00 98.38 138 VAL A O 1
ATOM 1083 N N . GLU A 1 139 ? 1.805 -5.911 -1.744 1.00 97.31 139 GLU A N 1
ATOM 1084 C CA . GLU A 1 139 ? 1.959 -5.467 -3.125 1.00 97.31 139 GLU A CA 1
ATOM 1085 C C . GLU A 1 139 ? 2.963 -6.352 -3.859 1.00 97.31 139 GLU A C 1
ATOM 1087 O O . GLU A 1 139 ? 3.831 -6.976 -3.252 1.00 97.31 139 GLU A O 1
ATOM 1092 N N . GLU A 1 140 ? 2.810 -6.463 -5.171 1.00 96.25 140 GLU A N 1
ATOM 1093 C CA . GLU A 1 140 ? 3.825 -7.075 -6.026 1.00 96.25 140 GLU A CA 1
ATOM 1094 C C . GLU A 1 140 ? 4.819 -5.988 -6.433 1.00 96.25 140 GLU A C 1
ATOM 1096 O O . GLU A 1 140 ? 4.435 -4.828 -6.593 1.00 96.25 140 GLU A O 1
ATOM 1101 N N . TYR A 1 141 ? 6.093 -6.347 -6.576 1.00 94.19 141 TYR A N 1
ATOM 1102 C CA . TYR A 1 141 ? 7.079 -5.422 -7.117 1.00 94.19 141 TYR A CA 1
ATOM 1103 C C . TYR A 1 141 ? 6.651 -4.974 -8.521 1.00 94.19 141 TYR A C 1
ATOM 1105 O O . TYR A 1 141 ? 6.385 -5.808 -9.388 1.00 94.19 141 TYR A O 1
ATOM 1113 N N . ALA A 1 142 ? 6.600 -3.660 -8.739 1.00 90.06 142 ALA A N 1
ATOM 1114 C CA . ALA A 1 142 ? 6.215 -3.064 -10.009 1.00 90.06 142 ALA A CA 1
ATOM 1115 C C . ALA A 1 142 ? 7.398 -2.305 -10.611 1.00 90.06 142 ALA A C 1
ATOM 1117 O O . ALA A 1 142 ? 7.721 -1.200 -10.187 1.00 90.06 142 ALA A O 1
ATOM 1118 N N . ALA A 1 143 ? 8.037 -2.909 -11.615 1.00 84.06 143 ALA A N 1
ATOM 1119 C CA . ALA A 1 143 ? 9.136 -2.278 -12.347 1.00 84.06 143 ALA A CA 1
ATOM 1120 C C . ALA A 1 143 ? 8.681 -1.039 -13.140 1.00 84.06 143 ALA A C 1
ATOM 1122 O O . ALA A 1 143 ? 9.480 -0.139 -13.383 1.00 84.06 143 ALA A O 1
ATOM 1123 N N . ASP A 1 144 ? 7.399 -1.001 -13.511 1.00 87.06 144 ASP A N 1
ATOM 1124 C CA . ASP A 1 144 ? 6.809 0.032 -14.366 1.00 87.06 144 ASP A CA 1
ATOM 1125 C C . ASP A 1 144 ? 6.247 1.225 -13.573 1.00 87.06 144 ASP A C 1
ATOM 1127 O O . ASP A 1 144 ? 5.620 2.120 -14.144 1.00 87.06 144 ASP A O 1
ATOM 1131 N N . GLU A 1 145 ? 6.445 1.261 -12.250 1.00 93.00 145 GLU A N 1
ATOM 1132 C CA . GLU A 1 145 ? 6.092 2.437 -11.462 1.00 93.00 145 GLU A CA 1
ATOM 1133 C C . GLU A 1 145 ? 6.937 3.638 -11.902 1.00 93.00 145 GLU A C 1
ATOM 1135 O O . GLU A 1 145 ? 8.169 3.603 -11.916 1.00 93.00 145 GLU A O 1
ATOM 1140 N N . THR A 1 146 ? 6.265 4.735 -12.251 1.00 95.25 146 THR A N 1
ATOM 1141 C CA . THR A 1 146 ? 6.967 5.941 -12.684 1.00 95.25 146 THR A CA 1
ATOM 1142 C C . THR A 1 146 ? 7.730 6.567 -11.517 1.00 95.25 146 THR A C 1
ATOM 1144 O O . THR A 1 146 ? 7.271 6.561 -10.374 1.00 95.25 146 THR A O 1
ATOM 1147 N N . ALA A 1 147 ? 8.871 7.201 -11.800 1.00 94.38 147 ALA A N 1
ATOM 1148 C CA . ALA A 1 147 ? 9.628 7.927 -10.776 1.00 94.38 147 ALA A CA 1
ATOM 1149 C C . ALA A 1 147 ? 8.789 9.027 -10.089 1.00 94.38 147 ALA A C 1
ATOM 1151 O O . ALA A 1 147 ? 8.965 9.287 -8.898 1.00 94.38 147 ALA A O 1
ATOM 1152 N N . GLY A 1 148 ? 7.855 9.646 -10.823 1.00 97.00 148 GLY A N 1
ATOM 1153 C CA . GLY A 1 148 ? 6.920 10.633 -10.281 1.00 97.00 148 GLY A CA 1
ATOM 1154 C C . GLY A 1 148 ? 5.941 10.025 -9.275 1.00 97.00 148 GLY A C 1
ATOM 1155 O O . GLY A 1 148 ? 5.782 10.561 -8.179 1.00 97.00 148 GLY A O 1
ATOM 1156 N N . ASP A 1 149 ? 5.336 8.881 -9.604 1.00 96.81 149 ASP A N 1
ATOM 1157 C CA . ASP A 1 149 ? 4.438 8.169 -8.689 1.00 96.81 149 ASP A CA 1
ATOM 1158 C C . ASP A 1 149 ? 5.180 7.654 -7.450 1.00 96.81 149 ASP A C 1
ATOM 1160 O O . ASP A 1 149 ? 4.708 7.855 -6.328 1.00 96.81 149 ASP A O 1
ATOM 1164 N N . LEU A 1 150 ? 6.377 7.085 -7.630 1.00 94.56 150 LEU A N 1
ATOM 1165 C CA . LEU A 1 150 ? 7.231 6.640 -6.528 1.00 94.56 150 LEU A CA 1
ATOM 1166 C C . LEU A 1 150 ? 7.578 7.803 -5.586 1.00 94.56 150 LEU A C 1
ATOM 1168 O O . LEU A 1 150 ? 7.491 7.667 -4.360 1.00 94.56 150 LEU A O 1
ATOM 1172 N N . HIS A 1 151 ? 7.934 8.967 -6.139 1.00 95.75 151 HIS A N 1
ATOM 1173 C CA . HIS A 1 151 ? 8.208 10.170 -5.356 1.00 95.75 151 HIS A CA 1
ATOM 1174 C C . HIS A 1 151 ? 6.978 10.613 -4.552 1.00 95.75 151 HIS A C 1
ATOM 1176 O O . HIS A 1 151 ? 7.078 10.830 -3.341 1.00 95.75 151 HIS A O 1
ATOM 1182 N N . LEU A 1 152 ? 5.808 10.693 -5.195 1.00 97.19 152 LEU A N 1
ATOM 1183 C CA . LEU A 1 152 ? 4.554 11.083 -4.546 1.00 97.19 152 LEU A CA 1
ATOM 1184 C C . LEU A 1 152 ? 4.148 10.098 -3.444 1.00 97.19 152 LEU A C 1
ATOM 1186 O O . LEU A 1 152 ? 3.785 10.526 -2.346 1.00 97.19 152 LEU A O 1
ATOM 1190 N N . ARG A 1 153 ? 4.264 8.787 -3.687 1.00 95.44 153 ARG A N 1
ATOM 1191 C CA . ARG A 1 153 ? 4.018 7.756 -2.669 1.00 95.44 153 ARG A CA 1
ATOM 1192 C C . ARG A 1 153 ? 4.962 7.897 -1.486 1.00 95.44 153 ARG A C 1
ATOM 1194 O O . ARG A 1 153 ? 4.506 7.911 -0.344 1.00 95.44 153 ARG A O 1
ATOM 1201 N N . THR A 1 154 ? 6.257 8.054 -1.745 1.00 95.06 154 THR A N 1
ATOM 1202 C CA . THR A 1 154 ? 7.277 8.227 -0.700 1.00 95.06 154 THR A CA 1
ATOM 1203 C C . THR A 1 154 ? 6.991 9.467 0.154 1.00 95.06 154 THR A C 1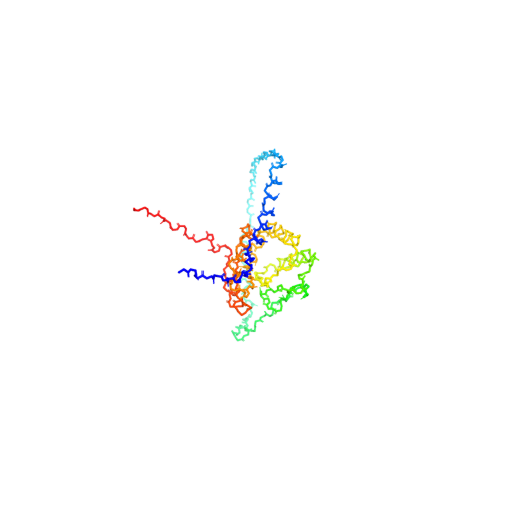
ATOM 1205 O O . THR A 1 154 ? 6.995 9.403 1.386 1.00 95.06 154 THR A O 1
ATOM 1208 N N . ALA A 1 155 ? 6.673 10.597 -0.484 1.00 95.81 155 ALA A N 1
ATOM 1209 C CA . ALA A 1 155 ? 6.321 11.837 0.203 1.00 95.81 155 ALA A CA 1
ATOM 1210 C C . ALA A 1 155 ? 5.037 11.695 1.037 1.00 95.81 155 ALA A C 1
ATOM 1212 O O . ALA A 1 155 ? 4.975 12.167 2.180 1.00 95.81 155 ALA A O 1
ATOM 1213 N N . TRP A 1 156 ? 4.028 11.000 0.504 1.00 96.62 156 TRP A N 1
ATOM 1214 C CA . TRP A 1 156 ? 2.784 10.733 1.218 1.00 96.62 156 TRP A CA 1
ATOM 1215 C C . TRP A 1 156 ? 3.027 9.871 2.462 1.00 96.62 156 TRP A C 1
ATOM 1217 O O . TRP A 1 156 ? 2.579 10.236 3.552 1.00 96.62 156 TRP A O 1
ATOM 1227 N N . LEU A 1 157 ? 3.797 8.785 2.324 1.00 95.19 157 LEU A N 1
ATOM 1228 C CA . LEU A 1 157 ? 4.176 7.888 3.417 1.00 95.19 157 LEU A CA 1
ATOM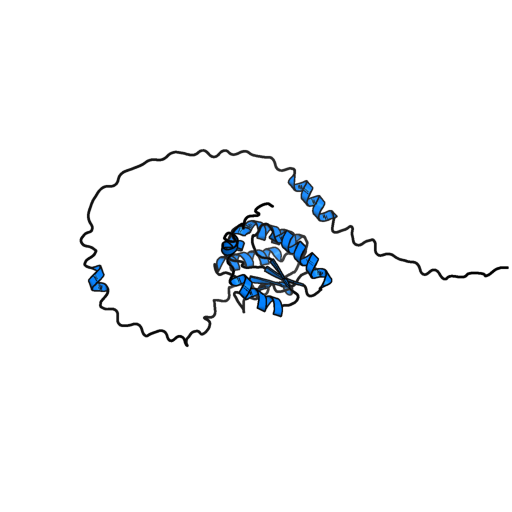 1229 C C . LEU A 1 157 ? 4.882 8.648 4.553 1.00 95.19 157 LEU A C 1
ATOM 1231 O O . LEU A 1 157 ? 4.499 8.518 5.717 1.00 95.19 157 LEU A O 1
ATOM 1235 N N . ARG A 1 158 ? 5.857 9.509 4.230 1.00 94.25 158 ARG A N 1
ATOM 1236 C CA . ARG A 1 158 ? 6.575 10.331 5.223 1.00 94.25 158 ARG A CA 1
ATOM 1237 C C . ARG A 1 158 ? 5.658 11.327 5.939 1.00 94.25 158 ARG A C 1
ATOM 1239 O O . ARG A 1 158 ? 5.764 11.511 7.157 1.00 94.25 158 ARG A O 1
ATOM 1246 N N . THR A 1 159 ? 4.750 11.955 5.193 1.00 96.00 159 THR A N 1
ATOM 1247 C CA . THR A 1 159 ? 3.781 12.925 5.730 1.00 96.00 159 THR A CA 1
ATOM 1248 C C . THR A 1 159 ? 2.806 12.267 6.708 1.00 96.00 159 THR A C 1
ATOM 1250 O O . THR A 1 159 ? 2.479 12.855 7.735 1.00 96.00 159 THR A O 1
ATOM 1253 N N . HIS A 1 160 ? 2.405 11.017 6.451 1.00 95.31 160 HIS A N 1
ATOM 1254 C CA . HIS A 1 160 ? 1.411 10.290 7.254 1.00 95.31 160 HIS A CA 1
ATOM 1255 C C . HIS A 1 160 ? 2.030 9.279 8.233 1.00 95.31 160 HIS A C 1
ATOM 1257 O O . HIS A 1 160 ? 1.315 8.459 8.814 1.00 95.31 160 HIS A O 1
ATOM 1263 N N . ARG A 1 161 ? 3.350 9.344 8.463 1.00 93.88 161 ARG A N 1
ATOM 1264 C CA . ARG A 1 161 ? 4.108 8.361 9.260 1.00 93.88 161 ARG A CA 1
ATOM 1265 C C . ARG A 1 161 ? 3.500 8.033 10.623 1.00 93.88 161 ARG A C 1
ATOM 1267 O O . ARG A 1 161 ? 3.490 6.875 11.009 1.00 93.88 161 ARG A O 1
ATOM 1274 N N . ALA A 1 162 ? 2.966 9.022 11.341 1.00 92.00 162 ALA A N 1
ATOM 1275 C CA . ALA A 1 162 ? 2.420 8.808 12.682 1.00 92.00 162 ALA A CA 1
ATOM 1276 C C . ALA A 1 162 ? 1.151 7.940 12.651 1.00 92.00 162 ALA A C 1
ATOM 1278 O O . ALA A 1 162 ? 1.014 6.999 13.429 1.00 92.00 162 ALA A O 1
ATOM 1279 N N . GLN A 1 163 ? 0.246 8.223 11.710 1.00 92.88 163 GLN A N 1
ATOM 1280 C CA . GLN A 1 163 ? -0.978 7.444 11.514 1.00 92.88 163 GLN A CA 1
ATOM 1281 C C . GLN A 1 163 ? -0.661 6.048 10.970 1.00 92.88 163 GLN A C 1
ATOM 1283 O O . GLN A 1 163 ? -1.244 5.057 11.410 1.00 92.88 163 GLN A O 1
ATOM 1288 N N . LEU A 1 164 ? 0.304 5.960 10.052 1.00 92.56 164 LEU A N 1
ATOM 1289 C CA . LEU A 1 164 ? 0.768 4.689 9.509 1.00 92.56 164 LEU A CA 1
ATOM 1290 C C . LEU A 1 164 ? 1.411 3.810 10.582 1.00 92.56 164 LEU A C 1
ATOM 1292 O O . LEU A 1 164 ? 1.054 2.644 10.672 1.00 92.56 164 LEU A O 1
ATOM 1296 N N . ALA A 1 165 ? 2.272 4.347 11.444 1.00 90.06 165 ALA A N 1
ATOM 1297 C CA . ALA A 1 165 ? 2.868 3.588 12.542 1.00 90.06 165 ALA A CA 1
ATOM 1298 C C . ALA A 1 165 ? 1.809 3.038 13.518 1.00 90.06 165 ALA A C 1
ATOM 1300 O O . ALA A 1 165 ? 1.960 1.944 14.070 1.00 90.06 165 ALA A O 1
ATOM 1301 N N . ALA A 1 166 ? 0.712 3.773 13.717 1.00 91.38 166 ALA A N 1
ATOM 1302 C CA . ALA A 1 166 ? -0.382 3.334 14.574 1.00 91.38 166 ALA A CA 1
ATOM 1303 C C . ALA A 1 166 ? -1.188 2.172 13.962 1.00 91.38 166 ALA A C 1
ATOM 1305 O O . ALA A 1 166 ? -1.524 1.232 14.686 1.00 91.38 166 ALA A O 1
ATOM 1306 N N . LEU A 1 167 ? -1.469 2.217 12.652 1.00 94.69 167 LEU A N 1
ATOM 1307 C CA . LEU A 1 167 ? -2.455 1.342 11.997 1.00 94.69 167 LEU A CA 1
ATOM 1308 C C . LEU A 1 167 ? -1.866 0.371 10.961 1.00 94.69 167 LEU A C 1
ATOM 1310 O O . LEU A 1 167 ? -2.267 -0.788 10.909 1.00 94.69 167 LEU A O 1
ATOM 1314 N N . CYS A 1 168 ? -0.906 0.799 10.146 1.00 95.62 168 CYS A N 1
ATOM 1315 C CA . CYS A 1 168 ? -0.255 -0.058 9.159 1.00 95.62 168 CYS A CA 1
ATOM 1316 C C . CYS A 1 168 ? 0.825 -0.906 9.843 1.00 95.62 168 CYS A C 1
ATOM 1318 O O . CYS A 1 168 ? 1.928 -0.447 10.141 1.00 95.62 168 CYS A O 1
ATOM 1320 N N . ARG A 1 169 ? 0.502 -2.173 10.103 1.00 95.69 169 ARG A N 1
ATOM 1321 C CA . ARG A 1 169 ? 1.386 -3.130 10.787 1.00 95.69 169 ARG A CA 1
ATOM 1322 C C . ARG A 1 169 ? 2.503 -3.669 9.900 1.00 95.69 169 ARG A C 1
ATOM 1324 O O . ARG A 1 169 ? 3.480 -4.221 10.405 1.00 95.69 169 ARG A O 1
ATOM 1331 N N . GLY A 1 170 ? 2.401 -3.456 8.594 1.00 95.81 170 GLY A N 1
ATOM 1332 C CA . GLY A 1 170 ? 3.520 -3.629 7.687 1.00 95.81 170 GLY A CA 1
ATOM 1333 C C . GLY A 1 170 ? 3.141 -3.542 6.217 1.00 95.81 170 GLY A C 1
ATOM 1334 O O . GLY A 1 170 ? 1.967 -3.609 5.850 1.00 95.81 170 GLY A O 1
ATOM 1335 N N . ILE A 1 171 ? 4.176 -3.426 5.389 1.00 96.81 171 ILE A N 1
ATOM 1336 C CA . ILE A 1 171 ? 4.098 -3.538 3.933 1.00 96.81 171 ILE A CA 1
ATOM 1337 C C . ILE A 1 171 ? 4.931 -4.751 3.522 1.00 96.81 171 ILE A C 1
ATOM 1339 O O . ILE A 1 171 ? 6.128 -4.835 3.815 1.00 96.81 171 ILE A O 1
ATOM 1343 N N . ILE A 1 172 ? 4.283 -5.704 2.862 1.00 98.19 172 ILE A N 1
ATOM 1344 C CA . ILE A 1 172 ? 4.913 -6.884 2.286 1.00 98.19 172 ILE A CA 1
ATOM 1345 C C . ILE A 1 172 ? 4.998 -6.679 0.775 1.00 98.19 172 ILE A C 1
ATOM 1347 O O . ILE A 1 172 ? 3.971 -6.594 0.106 1.00 98.19 172 ILE A O 1
ATOM 1351 N N . VAL A 1 173 ? 6.214 -6.654 0.237 1.00 98.19 173 VAL A N 1
ATOM 1352 C CA . VAL A 1 173 ? 6.449 -6.624 -1.210 1.00 98.19 173 VAL A CA 1
ATOM 1353 C C . VAL A 1 173 ? 6.789 -8.030 -1.694 1.00 98.19 173 VAL A C 1
ATOM 1355 O O . VAL A 1 173 ? 7.673 -8.697 -1.151 1.00 98.19 173 VAL A O 1
ATOM 1358 N N . ILE A 1 174 ? 6.083 -8.495 -2.717 1.00 98.50 174 ILE A N 1
ATOM 1359 C CA . ILE A 1 174 ? 6.350 -9.762 -3.388 1.00 98.50 174 ILE A CA 1
ATOM 1360 C C . ILE A 1 174 ? 7.331 -9.500 -4.525 1.00 98.50 174 ILE A C 1
ATOM 1362 O O . ILE A 1 174 ? 6.991 -8.867 -5.519 1.00 98.50 174 ILE A O 1
ATOM 1366 N N . GLU A 1 175 ? 8.539 -10.027 -4.371 1.00 98.25 175 GLU A N 1
ATOM 1367 C CA . GLU A 1 175 ? 9.576 -10.052 -5.395 1.00 98.25 175 GLU A CA 1
ATOM 1368 C C . GLU A 1 175 ? 9.962 -11.520 -5.635 1.00 98.25 175 GLU A C 1
ATOM 1370 O O . GLU A 1 175 ? 10.673 -12.114 -4.812 1.00 98.25 175 GLU A O 1
ATOM 1375 N N . PRO A 1 176 ? 9.458 -12.150 -6.711 1.00 97.25 176 PRO A N 1
ATOM 1376 C CA . PRO A 1 176 ? 9.715 -13.562 -6.969 1.00 97.25 176 PRO A CA 1
ATOM 1377 C C . PRO A 1 176 ? 11.167 -13.830 -7.387 1.00 97.25 176 PRO A C 1
ATOM 1379 O O . PRO A 1 176 ? 11.661 -14.937 -7.167 1.00 97.25 176 PRO A O 1
ATOM 1382 N N . ARG A 1 177 ? 11.866 -12.839 -7.958 1.00 97.06 177 ARG A N 1
ATOM 1383 C CA . ARG A 1 177 ? 13.229 -13.001 -8.477 1.00 97.06 177 ARG A CA 1
ATOM 1384 C C . ARG A 1 177 ? 14.229 -12.973 -7.334 1.00 97.06 177 ARG A C 1
ATOM 1386 O O . ARG A 1 177 ? 14.391 -11.963 -6.644 1.00 97.06 177 ARG A O 1
ATOM 1393 N N . ILE A 1 178 ? 14.910 -14.093 -7.112 1.00 96.88 178 ILE A N 1
ATOM 1394 C CA . ILE A 1 178 ? 15.817 -14.257 -5.974 1.00 96.88 178 ILE A CA 1
ATOM 1395 C C . ILE A 1 178 ? 16.940 -13.219 -5.978 1.00 96.88 178 ILE A C 1
ATOM 1397 O O . ILE A 1 178 ? 17.243 -12.657 -4.926 1.00 96.88 178 ILE A O 1
ATOM 1401 N N . GLU A 1 179 ? 17.480 -12.933 -7.156 1.00 97.62 179 GLU A N 1
ATOM 1402 C CA . GLU A 1 179 ? 18.553 -11.983 -7.415 1.00 97.62 179 GLU A CA 1
ATOM 1403 C C . GLU A 1 179 ? 18.150 -10.528 -7.134 1.00 97.62 179 GLU A C 1
ATOM 1405 O O . GLU A 1 179 ? 18.999 -9.721 -6.769 1.00 97.62 179 GLU A O 1
ATOM 1410 N N . ALA A 1 180 ? 16.857 -10.197 -7.225 1.00 97.12 180 ALA A N 1
ATOM 1411 C CA . ALA A 1 180 ? 16.351 -8.844 -6.997 1.00 97.12 180 ALA A CA 1
ATOM 1412 C C . ALA A 1 180 ? 15.837 -8.613 -5.567 1.00 97.12 180 ALA A C 1
ATOM 1414 O O . ALA A 1 180 ? 15.726 -7.474 -5.124 1.00 97.12 180 ALA A O 1
ATOM 1415 N N . ARG A 1 181 ? 15.553 -9.668 -4.788 1.00 97.62 181 ARG A N 1
ATOM 1416 C CA . ARG A 1 181 ? 14.979 -9.516 -3.433 1.00 97.62 181 ARG A CA 1
ATOM 1417 C C . ARG A 1 181 ? 15.823 -8.659 -2.491 1.00 97.62 181 ARG A C 1
ATOM 1419 O O . ARG A 1 181 ? 15.260 -8.017 -1.603 1.00 97.62 181 ARG A O 1
ATOM 1426 N N . ALA A 1 182 ? 17.148 -8.678 -2.637 1.00 97.25 182 ALA A N 1
ATOM 1427 C CA . ALA A 1 182 ? 18.047 -7.873 -1.815 1.00 97.25 182 ALA A CA 1
ATOM 1428 C C . ALA A 1 182 ? 17.924 -6.377 -2.143 1.00 97.25 182 ALA A C 1
ATOM 1430 O O . ALA A 1 182 ? 17.675 -5.582 -1.237 1.00 97.25 182 ALA A O 1
ATOM 1431 N N . SER A 1 183 ? 17.997 -6.010 -3.425 1.00 96.62 183 SER A N 1
ATOM 1432 C CA . SER A 1 183 ? 17.868 -4.618 -3.867 1.00 96.62 183 SER A CA 1
ATOM 1433 C C . SER A 1 183 ? 16.457 -4.075 -3.641 1.00 96.62 183 SER A C 1
ATOM 1435 O O . SER A 1 183 ? 16.310 -2.968 -3.129 1.00 96.62 183 SER A O 1
ATOM 1437 N N . THR A 1 184 ? 15.411 -4.870 -3.892 1.00 96.75 184 THR A N 1
ATOM 1438 C CA . THR A 1 184 ? 14.023 -4.490 -3.574 1.00 96.75 184 THR A CA 1
ATOM 1439 C C . THR A 1 184 ? 13.855 -4.205 -2.081 1.00 96.75 184 THR A C 1
ATOM 1441 O O . THR A 1 184 ? 13.182 -3.251 -1.695 1.00 96.75 184 THR A O 1
ATOM 1444 N N . ARG A 1 185 ? 14.504 -4.989 -1.210 1.00 96.81 185 ARG A N 1
ATOM 1445 C CA . ARG A 1 185 ? 14.463 -4.768 0.243 1.00 96.81 185 ARG A CA 1
ATOM 1446 C C . ARG A 1 185 ? 15.168 -3.480 0.648 1.00 96.81 185 ARG A C 1
ATOM 1448 O O . ARG A 1 185 ? 14.685 -2.796 1.546 1.00 96.81 185 ARG A O 1
ATOM 1455 N N . GLU A 1 186 ? 16.297 -3.168 0.029 1.00 96.06 186 GLU A N 1
ATOM 1456 C CA . GLU A 1 186 ? 17.033 -1.932 0.286 1.00 96.06 186 GLU A CA 1
ATOM 1457 C C . GLU A 1 186 ? 16.254 -0.700 -0.188 1.00 96.06 186 GLU A C 1
ATOM 1459 O O . GLU A 1 186 ? 16.050 0.228 0.594 1.00 96.06 186 GLU A O 1
ATOM 1464 N N . ALA A 1 187 ? 15.718 -0.727 -1.411 1.00 93.00 187 ALA A N 1
ATOM 1465 C CA . ALA A 1 187 ? 14.878 0.343 -1.946 1.00 93.00 187 ALA A CA 1
ATOM 1466 C C . ALA A 1 187 ? 13.661 0.610 -1.047 1.00 93.00 187 ALA A C 1
ATOM 1468 O O . ALA A 1 187 ? 13.368 1.755 -0.696 1.00 93.00 187 ALA A O 1
ATOM 1469 N N . LEU A 1 188 ? 12.999 -0.458 -0.596 1.00 93.50 188 LEU A N 1
ATOM 1470 C CA . LEU A 1 188 ? 11.858 -0.368 0.304 1.00 93.50 188 LEU A CA 1
ATOM 1471 C C . LEU A 1 188 ? 12.244 0.228 1.666 1.00 93.50 188 LEU A C 1
ATOM 1473 O O . LEU A 1 188 ? 11.528 1.086 2.175 1.00 93.50 188 LEU A O 1
ATOM 1477 N N . ARG A 1 189 ? 13.391 -0.163 2.238 1.00 92.06 189 ARG A N 1
ATOM 1478 C CA . ARG A 1 189 ? 13.913 0.429 3.485 1.00 92.06 189 ARG A CA 1
ATOM 1479 C C . ARG A 1 189 ? 14.202 1.918 3.337 1.00 92.06 189 ARG A C 1
ATOM 1481 O O . ARG A 1 189 ? 13.872 2.674 4.243 1.00 92.06 189 ARG A O 1
ATOM 1488 N N . THR A 1 190 ? 14.766 2.337 2.210 1.00 91.69 190 THR A N 1
ATOM 1489 C CA . THR A 1 190 ? 15.017 3.754 1.920 1.00 91.69 190 THR A CA 1
ATOM 1490 C C . THR A 1 190 ? 13.708 4.534 1.795 1.00 91.69 190 THR A C 1
ATOM 1492 O O . THR A 1 190 ? 13.579 5.611 2.372 1.00 91.69 190 THR A O 1
ATOM 1495 N N . MET A 1 191 ? 12.704 3.975 1.112 1.00 91.06 191 MET A N 1
ATOM 1496 C CA . MET A 1 191 ? 11.387 4.603 0.963 1.00 91.06 191 MET A CA 1
ATOM 1497 C C . MET A 1 191 ? 10.644 4.740 2.302 1.00 91.06 191 MET A C 1
ATOM 1499 O O . MET A 1 191 ? 9.985 5.752 2.543 1.00 91.06 191 MET A O 1
ATOM 1503 N N . THR A 1 192 ? 10.719 3.731 3.175 1.00 90.69 192 THR A N 1
ATOM 1504 C CA . THR A 1 192 ? 9.894 3.664 4.395 1.00 90.69 192 THR A CA 1
ATOM 1505 C C . THR A 1 192 ? 10.645 3.944 5.691 1.00 90.69 192 THR A C 1
ATOM 1507 O O . THR A 1 192 ? 10.016 3.894 6.750 1.00 90.69 192 THR A O 1
ATOM 1510 N N . GLY A 1 193 ? 11.950 4.228 5.647 1.00 87.62 193 GLY A N 1
ATOM 1511 C CA . GLY A 1 193 ? 12.811 4.361 6.830 1.00 87.62 193 GLY A CA 1
ATOM 1512 C C . GLY A 1 193 ? 12.289 5.353 7.873 1.00 87.62 193 GLY A C 1
ATOM 1513 O O . GLY A 1 193 ? 12.365 5.088 9.069 1.00 87.62 193 GLY A O 1
ATOM 1514 N N . ASP A 1 194 ? 11.635 6.424 7.421 1.00 86.50 194 ASP A N 1
ATOM 1515 C CA . ASP A 1 194 ? 11.083 7.472 8.287 1.00 86.50 194 ASP A CA 1
ATOM 1516 C C . ASP A 1 194 ? 9.679 7.150 8.842 1.00 86.50 194 ASP A C 1
ATOM 1518 O O . ASP A 1 194 ? 9.108 7.947 9.587 1.00 86.50 194 ASP A O 1
ATOM 1522 N N . THR A 1 195 ? 9.065 6.026 8.450 1.00 82.50 195 THR A N 1
ATOM 1523 C CA . THR A 1 195 ? 7.627 5.769 8.685 1.00 82.50 195 THR A CA 1
ATOM 1524 C C . THR A 1 195 ? 7.312 4.864 9.872 1.00 82.50 195 THR A C 1
ATOM 1526 O O . THR A 1 195 ? 6.143 4.699 10.206 1.00 82.50 195 THR A O 1
ATOM 1529 N N . ALA A 1 196 ? 8.329 4.260 10.500 1.00 86.31 196 ALA A N 1
ATOM 1530 C CA . ALA A 1 196 ? 8.210 3.197 11.513 1.00 86.31 196 ALA A CA 1
ATOM 1531 C C . ALA A 1 196 ? 7.381 1.959 11.086 1.00 86.31 196 ALA A C 1
ATOM 1533 O O . ALA A 1 196 ? 7.249 1.005 11.855 1.00 86.31 196 ALA A O 1
ATOM 1534 N N . VAL A 1 197 ? 6.863 1.930 9.853 1.00 89.62 197 VAL A N 1
ATOM 1535 C CA . VAL A 1 197 ? 6.168 0.785 9.268 1.00 89.62 197 VAL A CA 1
ATOM 1536 C C . VAL A 1 197 ? 7.190 -0.296 8.945 1.00 89.62 197 VAL A C 1
ATOM 1538 O O . VAL A 1 197 ? 8.199 -0.054 8.279 1.00 89.62 197 VAL A O 1
ATOM 1541 N N . ARG A 1 198 ? 6.919 -1.519 9.405 1.00 92.56 198 ARG A N 1
ATOM 1542 C CA . ARG A 1 198 ? 7.758 -2.677 9.094 1.00 92.56 198 ARG A CA 1
ATOM 1543 C C . ARG A 1 198 ? 7.617 -3.031 7.622 1.00 92.56 198 ARG A C 1
ATOM 1545 O O . ARG A 1 198 ? 6.503 -3.197 7.128 1.00 92.56 198 ARG A O 1
ATOM 1552 N N . THR A 1 199 ? 8.739 -3.217 6.945 1.00 94.56 199 THR A N 1
ATOM 1553 C CA . THR A 1 199 ? 8.749 -3.612 5.541 1.00 94.56 199 THR A CA 1
ATOM 1554 C C . THR A 1 199 ? 9.477 -4.924 5.323 1.00 94.56 199 THR A C 1
ATOM 1556 O O . THR A 1 199 ? 10.560 -5.161 5.865 1.00 94.56 199 THR A O 1
ATOM 1559 N N . VAL A 1 200 ? 8.852 -5.818 4.555 1.00 97.06 200 VAL A N 1
ATOM 1560 C CA . VAL A 1 200 ? 9.371 -7.166 4.308 1.00 97.06 200 VAL A CA 1
ATOM 1561 C C . VAL A 1 200 ? 9.233 -7.512 2.834 1.00 97.06 200 VAL A C 1
ATOM 1563 O O . VAL A 1 200 ? 8.234 -7.186 2.204 1.00 97.06 200 VAL A O 1
ATOM 1566 N N . VAL A 1 201 ? 10.238 -8.197 2.292 1.00 98.44 201 VAL A N 1
ATOM 1567 C CA . VAL A 1 201 ? 10.229 -8.695 0.914 1.00 98.44 201 VAL A CA 1
ATOM 1568 C C . VAL A 1 201 ? 10.169 -10.215 0.935 1.00 98.44 201 VAL A C 1
ATOM 1570 O O . VAL A 1 201 ? 11.013 -10.856 1.568 1.00 98.44 201 VAL A O 1
ATOM 1573 N N . VAL A 1 202 ? 9.186 -10.787 0.243 1.00 98.50 202 VAL A N 1
ATOM 1574 C CA . VAL A 1 202 ? 8.919 -12.233 0.182 1.00 98.50 202 VAL A CA 1
ATOM 1575 C C . 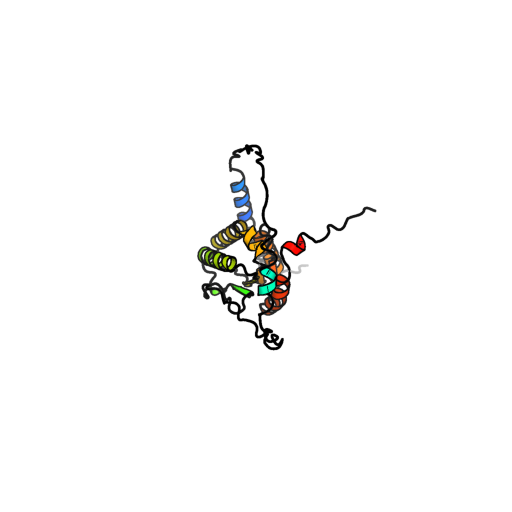VAL A 1 202 ? 8.839 -12.707 -1.269 1.00 98.50 202 VAL A C 1
ATOM 1577 O O . VAL A 1 202 ? 8.731 -11.898 -2.182 1.00 98.50 202 VAL A O 1
ATOM 1580 N N . SER A 1 203 ? 8.895 -14.020 -1.506 1.00 98.00 203 SER A N 1
ATOM 1581 C CA . SER A 1 203 ? 8.849 -14.579 -2.869 1.00 98.00 203 SER A CA 1
ATOM 1582 C C . SER A 1 203 ? 7.446 -14.748 -3.443 1.00 98.00 203 SER A C 1
ATOM 1584 O O . SER A 1 203 ? 7.310 -14.953 -4.644 1.00 98.00 203 SER A O 1
ATOM 1586 N N . SER A 1 204 ? 6.400 -14.760 -2.612 1.00 98.25 204 SER A N 1
ATOM 1587 C CA . SER A 1 204 ? 5.058 -15.108 -3.085 1.00 98.25 204 SER A CA 1
ATOM 1588 C C . SER A 1 204 ? 3.941 -14.626 -2.169 1.00 98.25 204 SER A C 1
ATOM 1590 O O . SER A 1 204 ? 4.146 -14.360 -0.983 1.00 98.25 204 SER A O 1
ATOM 1592 N N . MET A 1 205 ? 2.723 -14.629 -2.718 1.00 97.69 205 MET A N 1
ATOM 1593 C CA . MET A 1 205 ? 1.484 -14.401 -1.974 1.00 97.69 205 MET A CA 1
ATOM 1594 C C . MET A 1 205 ? 1.285 -15.401 -0.834 1.00 97.69 205 MET A C 1
ATOM 1596 O O . MET A 1 205 ? 0.780 -15.037 0.224 1.00 97.69 205 MET A O 1
ATOM 1600 N N . ARG A 1 206 ? 1.695 -16.660 -1.026 1.00 97.88 206 ARG A N 1
ATOM 1601 C CA . ARG A 1 206 ? 1.579 -17.685 0.015 1.00 97.88 206 ARG A CA 1
ATOM 1602 C C . ARG A 1 206 ? 2.380 -17.289 1.255 1.00 97.88 206 ARG A C 1
ATOM 1604 O O . ARG A 1 206 ? 1.819 -17.220 2.342 1.00 97.88 206 ARG A O 1
ATOM 1611 N N . VAL A 1 207 ? 3.649 -16.929 1.061 1.00 98.19 207 VAL A N 1
ATOM 1612 C CA . VAL A 1 207 ? 4.532 -16.477 2.148 1.00 98.19 207 VAL A CA 1
ATOM 1613 C C . VAL A 1 207 ? 4.035 -15.158 2.750 1.00 98.19 207 VAL A C 1
ATOM 1615 O O . VAL A 1 207 ? 4.077 -14.981 3.964 1.00 98.19 207 VAL A O 1
ATOM 1618 N N . ALA A 1 208 ? 3.510 -14.239 1.930 1.00 98.06 208 ALA A N 1
ATOM 1619 C CA . ALA A 1 208 ? 2.895 -13.007 2.430 1.00 98.06 208 ALA A CA 1
ATOM 1620 C C . ALA A 1 208 ? 1.712 -13.297 3.373 1.00 98.06 208 ALA A C 1
ATOM 1622 O O . ALA A 1 208 ? 1.610 -12.693 4.440 1.00 98.06 208 ALA A O 1
ATOM 1623 N N . GLY A 1 209 ? 0.852 -14.253 3.009 1.00 97.25 209 GLY A N 1
ATOM 1624 C CA . GLY A 1 209 ? -0.283 -14.682 3.825 1.00 97.25 209 GLY A CA 1
ATOM 1625 C C . GLY A 1 209 ? 0.125 -15.355 5.137 1.00 97.25 209 GLY A C 1
ATOM 1626 O O . GLY A 1 209 ? -0.542 -15.156 6.146 1.00 97.25 209 GLY A O 1
ATOM 1627 N N . GLU A 1 210 ? 1.231 -16.100 5.147 1.00 97.38 210 GLU A N 1
ATOM 1628 C CA . GLU A 1 210 ? 1.799 -16.702 6.364 1.00 97.38 210 GLU A CA 1
ATOM 1629 C C . GLU A 1 210 ? 2.412 -15.642 7.298 1.00 97.38 210 GLU A C 1
ATOM 1631 O O . GLU A 1 210 ? 2.306 -15.745 8.521 1.00 97.38 210 GLU A O 1
ATOM 1636 N N . LEU A 1 211 ? 3.013 -14.588 6.735 1.00 97.25 211 LEU A N 1
ATOM 1637 C CA . LEU A 1 211 ? 3.677 -13.531 7.498 1.00 97.25 211 LEU A CA 1
ATOM 1638 C C . LEU A 1 211 ? 2.715 -12.454 8.022 1.00 97.25 211 LEU A C 1
ATOM 1640 O O . LEU A 1 211 ? 2.953 -11.879 9.086 1.00 97.25 211 LEU A O 1
ATOM 1644 N N . ALA A 1 212 ? 1.629 -12.164 7.305 1.00 96.69 212 ALA A N 1
ATOM 1645 C CA . ALA A 1 212 ? 0.710 -11.091 7.673 1.00 96.69 212 ALA A CA 1
ATOM 1646 C C . ALA A 1 212 ? 0.145 -11.208 9.106 1.00 96.69 212 ALA A C 1
ATOM 1648 O O . ALA A 1 212 ? 0.188 -10.205 9.822 1.00 96.69 212 ALA A O 1
ATOM 1649 N N . PRO A 1 213 ? -0.293 -12.387 9.603 1.00 95.75 213 PRO A N 1
ATOM 1650 C CA . PRO A 1 213 ? -0.726 -12.540 10.993 1.00 95.75 213 PRO A CA 1
ATOM 1651 C C . PRO A 1 213 ? 0.365 -12.200 12.011 1.00 95.75 213 PRO A C 1
ATOM 1653 O O . PRO A 1 213 ? 0.064 -11.687 13.086 1.00 95.75 213 PRO A O 1
ATOM 1656 N N . VAL A 1 214 ? 1.635 -12.466 11.686 1.00 95.50 214 VAL A N 1
ATOM 1657 C CA . VAL A 1 214 ? 2.766 -12.111 12.551 1.00 95.50 214 VAL A CA 1
ATOM 1658 C C . VAL A 1 214 ? 2.901 -10.598 12.620 1.00 95.50 214 VAL A C 1
ATOM 1660 O O . VAL A 1 214 ? 2.996 -10.052 13.713 1.00 95.50 214 VAL A O 1
ATOM 1663 N N . LEU A 1 215 ? 2.863 -9.903 11.483 1.00 94.75 215 LEU A N 1
ATOM 1664 C CA . LEU A 1 215 ? 2.938 -8.440 11.464 1.00 94.75 215 LEU A CA 1
ATOM 1665 C C . LEU A 1 215 ? 1.759 -7.810 12.214 1.00 94.75 215 LEU A C 1
ATOM 1667 O O . LEU A 1 215 ? 1.976 -6.934 13.042 1.00 94.75 215 LEU A O 1
ATOM 1671 N N . LEU A 1 216 ? 0.539 -8.312 12.004 1.00 93.69 216 LEU A N 1
ATOM 1672 C CA . LEU A 1 216 ? -0.675 -7.808 12.656 1.00 93.69 216 LEU A CA 1
ATOM 1673 C C . LEU A 1 216 ? -0.637 -7.909 14.186 1.00 93.69 216 LEU A C 1
ATOM 1675 O O . LEU A 1 216 ? -1.130 -7.007 14.861 1.00 93.69 216 LEU A O 1
ATOM 1679 N N . LYS A 1 217 ? -0.047 -8.982 14.730 1.00 89.69 217 LYS A N 1
ATOM 1680 C CA . LYS A 1 217 ? 0.079 -9.195 16.182 1.00 89.69 217 LYS A CA 1
ATOM 1681 C C . LYS A 1 217 ? 1.034 -8.219 16.862 1.00 89.69 217 LYS A C 1
ATOM 1683 O O . LYS A 1 217 ? 0.866 -7.963 18.046 1.00 89.69 217 LYS A O 1
ATOM 1688 N N . HIS A 1 218 ? 2.038 -7.711 16.150 1.00 76.19 218 HIS A N 1
ATOM 1689 C CA . HIS A 1 218 ? 3.038 -6.841 16.755 1.00 76.19 218 HIS A CA 1
ATOM 1690 C C . HIS A 1 218 ? 2.640 -5.377 16.597 1.00 76.19 218 HIS A C 1
ATOM 1692 O O . HIS A 1 218 ? 2.626 -4.832 15.492 1.00 76.19 218 HIS A O 1
ATOM 1698 N N . SER A 1 219 ? 2.370 -4.715 17.715 1.00 64.06 219 SER A N 1
ATOM 1699 C CA . SER A 1 219 ? 2.162 -3.272 17.749 1.00 64.06 219 SER A CA 1
ATOM 1700 C C . SER A 1 219 ? 3.476 -2.551 17.448 1.00 64.06 219 SER A C 1
ATOM 1702 O O . SER A 1 219 ? 4.548 -3.011 17.845 1.00 64.06 219 SER A O 1
ATOM 1704 N N . ALA A 1 220 ? 3.423 -1.366 16.833 1.00 57.03 220 ALA A N 1
ATOM 1705 C CA . ALA A 1 220 ? 4.597 -0.485 16.782 1.00 57.03 220 ALA A CA 1
ATOM 1706 C C . ALA A 1 220 ? 5.112 -0.131 18.199 1.00 57.03 220 ALA A C 1
ATOM 1708 O O . ALA A 1 220 ? 6.312 0.057 18.387 1.00 57.03 220 ALA A O 1
ATOM 1709 N N . SER A 1 221 ? 4.226 -0.135 19.206 1.00 52.50 221 SER A N 1
ATOM 1710 C CA . SER A 1 221 ? 4.565 0.085 20.619 1.00 52.50 221 SER A CA 1
ATOM 1711 C C . SER A 1 221 ? 5.377 -1.039 21.271 1.00 52.50 221 SER A C 1
ATOM 1713 O O . SER A 1 221 ? 6.121 -0.749 22.200 1.00 52.50 221 SER A O 1
ATOM 1715 N N . ASP A 1 222 ? 5.324 -2.279 20.774 1.00 51.22 222 ASP A N 1
ATOM 1716 C CA . ASP A 1 222 ? 6.019 -3.409 21.418 1.00 51.22 222 ASP A CA 1
ATOM 1717 C C . ASP A 1 222 ? 7.545 -3.373 21.193 1.00 51.22 222 ASP A C 1
ATOM 1719 O O . ASP A 1 222 ? 8.300 -4.047 21.889 1.00 51.22 222 ASP A O 1
ATOM 1723 N N . ILE A 1 223 ? 8.029 -2.566 20.236 1.00 50.47 223 ILE A N 1
ATOM 1724 C CA . ILE A 1 223 ? 9.466 -2.439 19.923 1.00 50.47 223 ILE A CA 1
ATOM 1725 C C . ILE A 1 223 ? 10.143 -1.379 20.798 1.00 50.47 223 ILE A C 1
ATOM 1727 O O . ILE A 1 223 ? 11.309 -1.531 21.151 1.00 50.47 223 ILE A O 1
ATOM 1731 N N . ALA A 1 224 ? 9.417 -0.329 21.199 1.00 47.19 224 ALA A N 1
ATOM 1732 C CA . ALA A 1 224 ? 9.949 0.696 22.101 1.00 47.19 224 ALA A CA 1
ATOM 1733 C C . ALA A 1 224 ? 10.208 0.155 23.522 1.00 47.19 224 ALA A C 1
ATOM 1735 O O . ALA A 1 224 ? 10.891 0.801 24.313 1.00 47.19 224 ALA A O 1
ATOM 1736 N N . THR A 1 225 ? 9.681 -1.032 23.841 1.00 41.22 225 THR A N 1
ATOM 1737 C CA . THR A 1 225 ? 9.869 -1.729 25.122 1.00 41.22 225 THR A CA 1
ATOM 1738 C C . THR A 1 225 ? 10.855 -2.900 25.028 1.00 41.22 225 THR A C 1
ATOM 1740 O O . THR A 1 225 ? 11.013 -3.644 25.994 1.00 41.22 225 THR A O 1
ATOM 1743 N N . ALA A 1 226 ? 11.558 -3.082 23.902 1.00 35.69 226 ALA A N 1
ATOM 1744 C CA . ALA A 1 226 ? 12.693 -3.999 23.877 1.00 35.69 226 ALA A CA 1
ATOM 1745 C C . ALA A 1 226 ? 13.800 -3.420 24.782 1.00 35.69 226 ALA A C 1
ATOM 1747 O O . ALA A 1 226 ? 14.231 -2.286 24.556 1.00 35.69 226 ALA A O 1
ATOM 1748 N N . PRO A 1 227 ? 14.255 -4.138 25.826 1.00 40.47 227 PRO A N 1
ATOM 1749 C CA . PRO A 1 227 ? 15.270 -3.605 26.714 1.00 40.47 227 PRO A CA 1
ATOM 1750 C C . PRO A 1 227 ? 16.563 -3.429 25.920 1.00 40.47 227 PRO A C 1
ATOM 1752 O O . PRO A 1 227 ? 17.086 -4.384 25.345 1.00 40.47 227 PRO A O 1
ATOM 1755 N N . THR A 1 228 ? 17.099 -2.208 25.927 1.00 48.06 228 THR A N 1
ATOM 1756 C CA . THR A 1 228 ? 18.499 -1.924 25.602 1.00 48.06 228 THR A CA 1
ATOM 1757 C C . THR A 1 228 ? 19.373 -2.679 26.606 1.00 48.06 228 THR A C 1
ATOM 1759 O O . THR A 1 228 ? 19.774 -2.164 27.650 1.00 48.06 228 THR A O 1
ATOM 1762 N N . GLY A 1 229 ? 19.603 -3.959 26.325 1.00 41.06 229 GLY A N 1
ATOM 1763 C CA . GLY A 1 229 ? 20.443 -4.861 27.095 1.00 41.06 229 GLY A CA 1
ATOM 1764 C C . GLY A 1 229 ? 21.913 -4.528 26.887 1.00 41.06 229 GLY A C 1
ATOM 1765 O O . GLY A 1 229 ? 22.573 -5.112 26.040 1.00 41.06 229 GLY A O 1
ATOM 1766 N N . ARG A 1 230 ? 22.386 -3.546 27.656 1.00 46.31 230 ARG A N 1
ATOM 1767 C CA . ARG A 1 230 ? 23.679 -3.509 28.353 1.00 46.31 230 ARG A CA 1
ATOM 1768 C C . ARG A 1 230 ? 24.835 -4.284 27.674 1.00 46.31 230 ARG A C 1
ATOM 1770 O O . ARG A 1 230 ? 25.089 -5.437 28.006 1.00 46.31 230 ARG A O 1
ATOM 1777 N N . GLN A 1 231 ? 25.615 -3.608 26.825 1.00 41.81 231 GLN A N 1
ATOM 1778 C CA . GLN A 1 231 ? 27.026 -3.973 26.642 1.00 41.81 231 GLN A CA 1
ATOM 1779 C C . GLN A 1 231 ? 27.755 -3.638 27.951 1.00 41.81 231 GLN A C 1
ATOM 1781 O O . GLN A 1 231 ? 27.990 -2.469 28.252 1.00 41.81 231 GLN A O 1
ATOM 1786 N N . GLN A 1 232 ? 28.042 -4.653 28.769 1.00 44.31 232 GLN A N 1
ATOM 1787 C CA . GLN A 1 232 ? 29.104 -4.556 29.766 1.00 44.31 232 GLN A CA 1
ATOM 1788 C C . GLN A 1 232 ? 30.405 -4.995 29.111 1.00 44.31 232 GLN A C 1
ATOM 1790 O O . GLN A 1 232 ? 30.481 -6.058 28.499 1.00 44.31 232 GLN A O 1
ATOM 1795 N N . ALA A 1 233 ? 31.378 -4.103 29.231 1.00 37.94 233 ALA A N 1
ATOM 1796 C CA . ALA A 1 233 ? 32.765 -4.285 28.872 1.00 37.94 233 ALA A CA 1
ATOM 1797 C C . ALA A 1 233 ? 33.373 -5.520 29.544 1.00 37.94 233 ALA A C 1
ATOM 1799 O O . ALA A 1 233 ? 33.129 -5.747 30.731 1.00 37.94 233 ALA A O 1
ATOM 1800 N N . LEU A 1 234 ? 34.218 -6.222 28.789 1.00 48.88 234 LEU A N 1
ATOM 1801 C CA . LEU A 1 234 ? 35.432 -6.885 29.258 1.00 48.88 234 LEU A CA 1
ATOM 1802 C C . LEU A 1 234 ? 36.510 -6.695 28.188 1.00 48.88 234 LEU A C 1
ATOM 1804 O O . LEU A 1 234 ? 36.165 -6.850 26.994 1.00 48.88 234 LEU A O 1
#

pLDDT: mean 70.64, std 26.76, range [30.69, 98.5]

Radius of gyration: 29.4 Å; chains: 1; bounding box: 95×56×90 Å

Foldseek 3Di:
DDDDDDDDDDDDDDPDPPPPPVVVVVVVVVVVVPDDDDDDDDDDDDDDDDDDDDDDDDPDVVVVVVVVVPPDDDDPPDDPVPPPPPQDPQFPADCQQWDSNVPLEIEGDLNCQDPPSLVSVLVRVVSQLVVVAAHEYEYEDDPRRDPVSLVSNLVSLLVCLVSCLQHHLAYEYADQDPVCQVVVQVVVCVSNVNRLHHYYYDNDPVVVVVCGVVSNPDHSVVVVPPDPPDDDDD

Secondary structure (DSSP, 8-state):
----------------SSSSSSSHHHHHHHHTTS------------------------SSHHHHHHHTSS----PPP--TT------PPPP---TTTEEEEETTEEEE-GGG-STTHHHHHHHHHHHHHHT-S-EEEEEE--TT--HHHHHHHHHHHHHTHHHHHHHEEEEEEE---TTTHHHHHHHHHHHHGGG---EEEES-HHHHHHHHHHHHHS-GGGTTTS--------

Sequence (234 aa):
MSIDTQAHAIGGKGPRAIADHTANVLETTRQAWSEAPNEKREPTQPRASQKKAPHRATTIQLAESRRRAELLEPEPAVNAADLTPKHLPTPDLDERIFDASRFPLVRLRPRAINPGYAFAWSAQMRRLIALATPFVIVEEYAADETAGDLHLRTAWLRTHRAQLAALCRGIIVIEPRIEARASTREALRTMTGDTAVRTVVVSSMRVAGELAPVLLKHSASDIATAPTGRQQAL